Protein AF-0000000076759375 (afdb_homodimer)

Sequence (370 aa):
MLLSYAKGSDFMTDGKMFFKKMDLSDLQCNPFDMIGKTWYLLTSGTPEDYNTMTASWGAMGEMWGAPSFHCVVRTNRYTLNYLDQNELFSATFFDPGYKPALQFCGTHSGKDCDKAQRTGLQPVLLEGTTSFAQARRVLICRKRYTAMLQPEGFLEPETYEKWYGKDPMHREFVGEVLAYYERMHMLLSYAKGSDFMTDGKMFFKKMDLSDLQCNPFDMIGKTWYLLTSGTPEDYNTMTASWGAMGEMWGAPSFHCVVRTNRYTLNYLDQNELFSATFFDPGYKPALQFCGTHSGKDCDKAQRTGLQPVLLEGTTSFAQARRVLICRKRYTAMLQPEGFLEPETYEKWYGKDPMHREFVGEVLAYYERMH

Radius of gyration: 21.46 Å; Cα contacts (8 Å, |Δi|>4): 841; chains: 2; bounding box: 42×62×51 Å

InterPro domains:
  IPR012349 FMN-binding split barrel [G3DSA:2.30.110.10] (34-184)
  IPR052174 Flavoredoxin [PTHR43567] (27-181)

Foldseek 3Di:
DPQPPDDPDQSDDPRARFKDWDDPVPDDDDFLCQQQPQWWWKKADALVDIAIATHRDWGWDDDPHFTKIKDKDFPPAPRVVRVVVGFKIKTFTADNVQVVLNVQRHPDHPVVDDSCVVSVWAWDDDPRTTDTSRTFKMWMWGWDDKDWDDLVPDPDVVVCCVPPVPGGTIMMTMTGGDTMMGTDD/DPQPPDDPDQSDDPHFRFKDWDDPVPDDDDFLCQQQPQWWKKKADALVDIAIATHRDWGWDDDPHFTKIKDKDFPPAPRVVRVVVGFKIKTFTADNVQVVLNVQRHPDHPVVDDSCVVSVWAWDDDPRTTDTSRTFKMWMWGWDDKDWDDLVPDPDVVVCCVPPVPGGTIMMTMTGGDTMMGTDD

Organism: NCBI:txid411473

Structure (mmCIF, N/CA/C/O backbone):
data_AF-0000000076759375-model_v1
#
loop_
_entity.id
_entity.type
_entity.pdbx_description
1 polymer 'Flavin reductase like domain-containing protein'
#
loop_
_atom_site.group_PDB
_atom_site.id
_atom_site.type_symbol
_atom_site.label_atom_id
_atom_site.label_alt_id
_atom_site.label_comp_id
_atom_site.label_asym_id
_atom_site.label_entity_id
_atom_site.label_seq_id
_atom_site.pdbx_PDB_ins_code
_atom_site.Cartn_x
_atom_site.Cartn_y
_atom_site.Cartn_z
_atom_site.occupancy
_atom_site.B_iso_or_equiv
_atom_site.auth_seq_id
_atom_site.auth_comp_id
_atom_site.auth_asym_id
_atom_site.auth_atom_id
_atom_si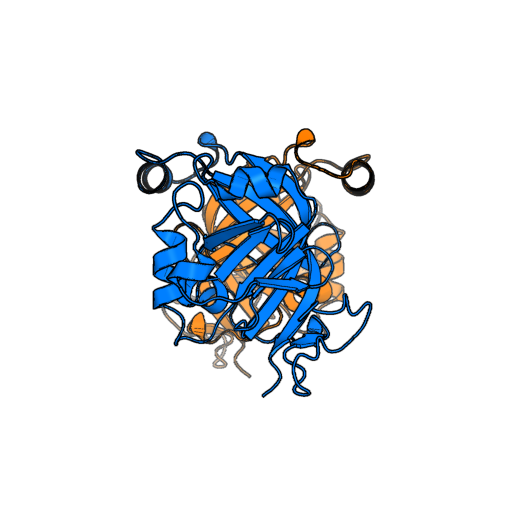te.pdbx_PDB_model_num
ATOM 1 N N . MET A 1 1 ? -10.477 -32.469 -21.75 1 23.03 1 MET A N 1
ATOM 2 C CA . MET A 1 1 ? -11.477 -31.422 -21.594 1 23.03 1 MET A CA 1
ATOM 3 C C . MET A 1 1 ? -10.836 -30.031 -21.641 1 23.03 1 MET A C 1
ATOM 5 O O . MET A 1 1 ? -10.07 -29.672 -20.734 1 23.03 1 MET A O 1
ATOM 9 N N . LEU A 1 2 ? -10.438 -29.469 -22.766 1 26.06 2 LEU A N 1
ATOM 10 C CA . LEU A 1 2 ? -9.695 -28.328 -23.266 1 26.06 2 LEU A CA 1
ATOM 11 C C . LEU A 1 2 ? -10.32 -27.016 -22.781 1 26.06 2 LEU A C 1
ATOM 13 O O . LEU A 1 2 ? -11.461 -26.703 -23.125 1 26.06 2 LEU A O 1
ATOM 17 N N . LEU A 1 3 ? -10.031 -26.547 -21.547 1 32.94 3 LEU A N 1
ATOM 18 C CA . LEU A 1 3 ? -10.578 -25.328 -20.984 1 32.94 3 LEU A CA 1
ATOM 19 C C . LEU A 1 3 ? -10.422 -24.172 -21.953 1 32.94 3 LEU A C 1
ATOM 21 O O . LEU A 1 3 ? -9.305 -23.828 -22.359 1 32.94 3 LEU A O 1
ATOM 25 N N . SER A 1 4 ? -11.359 -23.844 -22.875 1 33 4 SER A N 1
ATOM 26 C CA . SER A 1 4 ? -11.555 -22.766 -23.844 1 33 4 SER A CA 1
ATOM 27 C C . SER A 1 4 ? -11.125 -21.422 -23.266 1 33 4 SER A C 1
ATOM 29 O O . SER A 1 4 ? -11.461 -21.094 -22.125 1 33 4 SER A O 1
ATOM 31 N N . TYR A 1 5 ? -10.133 -20.844 -23.734 1 35.44 5 TYR A N 1
ATOM 32 C CA . TYR A 1 5 ? -9.508 -19.531 -23.578 1 35.44 5 TYR A CA 1
ATOM 33 C C . TYR A 1 5 ? -10.547 -18.422 -23.688 1 35.44 5 TYR A C 1
ATOM 35 O O . TYR A 1 5 ? -10.938 -18.047 -24.797 1 35.44 5 TYR A O 1
ATOM 43 N N . ALA A 1 6 ? -11.555 -18.312 -22.828 1 31.97 6 ALA A N 1
ATOM 44 C CA . ALA A 1 6 ? -12.578 -17.281 -22.969 1 31.97 6 ALA A CA 1
ATOM 45 C C . ALA A 1 6 ? -11.953 -15.891 -23 1 31.97 6 ALA A C 1
ATOM 47 O O . ALA A 1 6 ? -11.172 -15.539 -22.109 1 31.97 6 ALA A O 1
ATOM 48 N N . LYS A 1 7 ? -11.805 -15.227 -23.969 1 33.16 7 LYS A N 1
ATOM 49 C CA . LYS A 1 7 ? -11.469 -13.82 -24.188 1 33.16 7 LYS A CA 1
ATOM 50 C C . LYS A 1 7 ? -11.945 -12.953 -23.031 1 33.16 7 LYS A C 1
ATOM 52 O O . LYS A 1 7 ? -11.156 -12.227 -22.438 1 33.16 7 LYS A O 1
ATOM 57 N N . GLY A 1 8 ? -13.008 -12.016 -23.281 1 34.78 8 GLY A N 1
ATOM 58 C CA . GLY A 1 8 ? -13.57 -11.023 -22.391 1 34.78 8 GLY A CA 1
ATOM 59 C C . GLY A 1 8 ? -14.039 -11.617 -21.062 1 34.78 8 GLY A C 1
ATOM 60 O O . GLY A 1 8 ? -14.328 -10.883 -20.125 1 34.78 8 GLY A O 1
ATOM 61 N N . SER A 1 9 ? -14.852 -12.875 -21.062 1 36.34 9 SER A N 1
ATOM 62 C CA . SER A 1 9 ? -16.094 -13.484 -20.625 1 36.34 9 SER A CA 1
ATOM 63 C C . SER A 1 9 ? -15.914 -14.242 -19.312 1 36.34 9 SER A C 1
ATOM 65 O O . SER A 1 9 ? -14.781 -14.531 -18.906 1 36.34 9 SER A O 1
ATOM 67 N N . ASP A 1 10 ? -17.094 -14.641 -18.609 1 44 10 ASP A N 1
ATOM 68 C CA . ASP A 1 10 ? -17.484 -15.594 -17.578 1 44 10 ASP A CA 1
ATOM 69 C C . ASP A 1 10 ? -16.734 -16.922 -17.734 1 44 10 ASP A C 1
ATOM 71 O O . ASP A 1 10 ? -16.781 -17.531 -18.797 1 44 10 ASP A O 1
ATOM 75 N N . PHE A 1 11 ? -15.617 -16.969 -17.297 1 45.72 11 PHE A N 1
ATOM 76 C CA . PHE A 1 11 ? -14.984 -18.281 -17.328 1 45.72 11 PHE A CA 1
ATOM 77 C C . PHE A 1 11 ? -15.938 -19.359 -16.812 1 45.72 11 PHE A C 1
ATOM 79 O O . PHE A 1 11 ? -16.469 -19.25 -15.703 1 45.72 11 PHE A O 1
ATOM 86 N N . MET A 1 12 ? -16.766 -19.641 -17.781 1 46.75 12 MET A N 1
ATOM 87 C CA . MET A 1 12 ? -17.734 -20.672 -17.469 1 46.75 12 MET A CA 1
ATOM 88 C C . MET A 1 12 ? -17.078 -22.047 -17.422 1 46.75 12 MET A C 1
ATOM 90 O O . MET A 1 12 ? -16.25 -22.391 -18.266 1 46.75 12 MET A O 1
ATOM 94 N N . THR A 1 13 ? -16.797 -22.547 -16.391 1 43.16 13 THR A N 1
ATOM 95 C CA . THR A 1 13 ? -16.656 -24 -16.469 1 43.16 13 THR A CA 1
ATOM 96 C C . THR A 1 13 ? -18.016 -24.641 -16.766 1 43.16 13 THR A C 1
ATOM 98 O O . THR A 1 13 ? -19.047 -23.953 -16.797 1 43.16 13 THR A O 1
ATOM 101 N N . ASP A 1 14 ? -18.469 -25.828 -16.312 1 43.41 14 ASP A N 1
ATOM 102 C CA . ASP A 1 14 ? -19.688 -26.625 -16.531 1 43.41 14 ASP A CA 1
ATOM 103 C C . ASP A 1 14 ? -20.938 -25.797 -16.266 1 43.41 14 ASP A C 1
ATOM 105 O O . ASP A 1 14 ? -21.891 -26.281 -15.664 1 43.41 14 ASP A O 1
ATOM 109 N N . GLY A 1 15 ? -21.156 -24.391 -16.781 1 45.97 15 GLY A N 1
ATOM 110 C CA . GLY A 1 15 ? -22.359 -23.594 -16.672 1 45.97 15 GLY A CA 1
ATOM 111 C C . GLY A 1 15 ? -22.281 -22.516 -15.602 1 45.97 15 GLY A C 1
ATOM 112 O O . GLY A 1 15 ? -23.172 -21.688 -15.484 1 45.97 15 GLY A O 1
ATOM 113 N N . LYS A 1 16 ? -21.688 -22.672 -14.453 1 50.97 16 LYS A N 1
ATOM 114 C CA . LYS A 1 16 ? -21.625 -21.75 -13.32 1 50.97 16 LYS A CA 1
ATOM 115 C C . LYS A 1 16 ? -20.453 -20.781 -13.461 1 50.97 16 LYS A C 1
ATOM 117 O O . LYS A 1 16 ? -19.312 -21.219 -13.633 1 50.97 16 LYS A O 1
ATOM 122 N N . MET A 1 17 ? -20.625 -19.562 -13.898 1 60.44 17 MET A N 1
ATOM 123 C CA . MET A 1 17 ? -19.562 -18.562 -13.953 1 60.44 17 MET A CA 1
ATOM 124 C C . MET A 1 17 ? -18.906 -18.391 -12.594 1 60.44 17 MET A C 1
ATOM 126 O O . MET A 1 17 ? -19.562 -18.031 -11.617 1 60.44 17 MET A O 1
ATOM 130 N N . PHE A 1 18 ? -17.609 -18.766 -12.602 1 82.44 18 PHE A N 1
ATOM 131 C CA . PHE A 1 18 ? -16.969 -18.797 -11.289 1 82.44 18 PHE A CA 1
ATOM 132 C C . PHE A 1 18 ? -16.5 -17.391 -10.883 1 82.44 18 PHE A C 1
ATOM 134 O O . PHE A 1 18 ? -16.594 -17.016 -9.719 1 82.44 18 PHE A O 1
ATOM 141 N N . PHE A 1 19 ? -16.109 -16.562 -11.961 1 92.88 19 PHE A N 1
ATOM 142 C CA . PHE A 1 19 ? -15.625 -15.227 -11.609 1 92.88 19 PHE A CA 1
ATOM 143 C C . PHE A 1 19 ? -16.422 -14.156 -12.352 1 92.88 19 PHE A C 1
ATOM 145 O O . PHE A 1 19 ? -16.766 -14.336 -13.516 1 92.88 19 PHE A O 1
ATOM 152 N N . LYS A 1 20 ? -16.781 -13.164 -11.75 1 94.62 20 LYS A N 1
ATOM 153 C CA . LYS A 1 20 ? -17.328 -11.945 -12.352 1 94.62 20 LYS A CA 1
ATOM 154 C C . LYS A 1 20 ? -16.312 -10.805 -12.289 1 94.62 20 LYS A C 1
ATOM 156 O O . LYS A 1 20 ? -15.734 -10.531 -11.234 1 94.62 20 LYS A O 1
ATOM 161 N N . LYS A 1 21 ? -16.047 -10.227 -13.445 1 96.38 21 LYS A N 1
ATOM 162 C CA . LYS A 1 21 ? -15.219 -9.023 -13.461 1 96.38 21 LYS A CA 1
ATOM 163 C C . LYS A 1 21 ? -15.938 -7.844 -12.812 1 96.38 21 LYS A C 1
ATOM 165 O O . LYS A 1 21 ? -17.062 -7.504 -13.203 1 96.38 21 LYS A O 1
ATOM 170 N N . MET A 1 22 ? -15.328 -7.285 -11.844 1 97.38 22 MET A N 1
ATOM 171 C CA . MET A 1 22 ? -15.914 -6.199 -11.062 1 97.38 22 MET A CA 1
ATOM 172 C C . MET A 1 22 ? -15.227 -4.875 -11.367 1 97.38 22 MET A C 1
ATOM 174 O O . MET A 1 22 ? -14.094 -4.859 -11.867 1 97.38 22 MET A O 1
ATOM 178 N N . ASP A 1 23 ? -15.93 -3.775 -11.094 1 97.56 23 ASP A N 1
ATOM 179 C CA . ASP A 1 23 ? -15.25 -2.484 -11.031 1 97.56 23 ASP A CA 1
ATOM 180 C C . ASP A 1 23 ? -14.383 -2.381 -9.773 1 97.56 23 ASP A C 1
ATOM 182 O O . ASP A 1 23 ? -14.812 -2.76 -8.688 1 97.56 23 ASP A O 1
ATOM 186 N N . LEU A 1 24 ? -13.203 -1.915 -9.961 1 97.44 24 LEU A N 1
ATOM 187 C CA . LEU A 1 24 ? -12.297 -1.794 -8.82 1 97.44 24 LEU A CA 1
ATOM 188 C C . LEU A 1 24 ? -12.922 -0.948 -7.715 1 97.44 24 LEU A C 1
ATOM 190 O O . LEU A 1 24 ? -12.664 -1.172 -6.531 1 97.44 24 LEU A O 1
ATOM 194 N N . SER A 1 25 ? -13.734 -0.02 -8.133 1 96.19 25 SER A N 1
ATOM 195 C CA . SER A 1 25 ? -14.391 0.867 -7.176 1 96.19 25 SER A CA 1
ATOM 196 C C . SER A 1 25 ? -15.398 0.107 -6.316 1 96.19 25 SER A C 1
ATOM 198 O O . SER A 1 25 ? -15.859 0.619 -5.297 1 96.19 25 SER A O 1
ATOM 200 N N . ASP A 1 26 ? -15.711 -1.109 -6.695 1 95.94 26 ASP A N 1
ATOM 201 C CA . ASP A 1 26 ? -16.672 -1.92 -5.953 1 95.94 26 ASP A CA 1
ATOM 202 C C . ASP A 1 26 ? -16 -2.635 -4.785 1 95.94 26 ASP A C 1
ATOM 204 O O . ASP A 1 26 ? -16.688 -3.17 -3.904 1 95.94 26 ASP A O 1
ATOM 208 N N . LEU A 1 27 ? -14.734 -2.623 -4.809 1 96.81 27 LEU A N 1
ATOM 209 C CA . LEU A 1 27 ? -14.047 -3.309 -3.721 1 96.81 27 LEU A CA 1
ATOM 210 C C . LEU A 1 27 ? -14.227 -2.557 -2.406 1 96.81 27 LEU A C 1
ATOM 212 O O . LEU A 1 27 ? -13.914 -1.366 -2.32 1 96.81 27 LEU A O 1
ATOM 216 N N . GLN A 1 28 ? -14.836 -3.139 -1.46 1 95.38 28 GLN A N 1
ATOM 217 C CA . GLN A 1 28 ? -14.906 -2.67 -0.08 1 95.38 28 GLN A CA 1
ATOM 218 C C . GLN A 1 28 ? -14.234 -3.658 0.872 1 95.38 28 GLN A C 1
ATOM 220 O O . GLN A 1 28 ? -14.648 -4.816 0.966 1 95.38 28 GLN A O 1
ATOM 225 N N . CYS A 1 29 ? -13.211 -3.107 1.542 1 96.88 29 CYS A N 1
ATOM 226 C CA . CYS A 1 29 ? -12.469 -4.039 2.377 1 96.88 29 CYS A CA 1
ATOM 227 C C . CYS A 1 29 ? -11.766 -3.311 3.516 1 96.88 29 CYS A C 1
ATOM 229 O O . CYS A 1 29 ? -11.914 -2.098 3.668 1 96.88 29 CYS A O 1
ATOM 231 N N . ASN A 1 30 ? -11.258 -4.074 4.402 1 98.12 30 ASN A N 1
ATOM 232 C CA . ASN A 1 30 ? -10.164 -3.658 5.277 1 98.12 30 ASN A CA 1
ATOM 233 C C . ASN A 1 30 ? -8.812 -4.145 4.758 1 98.12 30 ASN A C 1
ATOM 235 O O . ASN A 1 30 ? -8.492 -5.328 4.863 1 98.12 30 ASN A O 1
ATOM 239 N N . PRO A 1 31 ? -8.047 -3.27 4.152 1 98.25 31 PRO A N 1
ATOM 240 C CA . PRO A 1 31 ? -6.812 -3.721 3.504 1 98.25 31 PRO A CA 1
ATOM 241 C C . PRO A 1 31 ? -5.809 -4.309 4.492 1 98.25 31 PRO A C 1
ATOM 243 O O . PRO A 1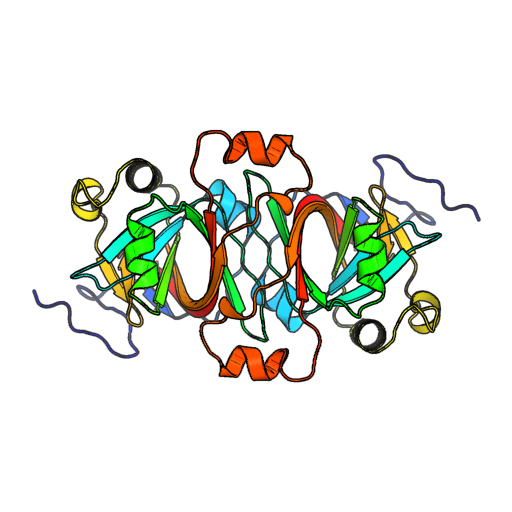 31 ? -4.988 -5.148 4.121 1 98.25 31 PRO A O 1
ATOM 246 N N . PHE A 1 32 ? -5.848 -3.867 5.73 1 98.56 32 PHE A N 1
ATOM 247 C CA . PHE A 1 32 ? -4.957 -4.395 6.754 1 98.56 32 PHE A CA 1
ATOM 248 C C . PHE A 1 32 ? -5.277 -5.855 7.051 1 98.56 32 PHE A C 1
ATOM 250 O O . PHE A 1 32 ? -4.387 -6.707 7.059 1 98.56 32 PHE A O 1
ATOM 257 N N . ASP A 1 33 ? -6.562 -6.133 7.223 1 97.5 33 ASP A N 1
ATOM 258 C CA . ASP A 1 33 ? -7.008 -7.488 7.523 1 97.5 33 ASP A CA 1
ATOM 259 C C . ASP A 1 33 ? -6.945 -8.375 6.281 1 97.5 33 ASP A C 1
ATOM 261 O O . ASP A 1 33 ? -6.531 -9.531 6.359 1 97.5 33 ASP A O 1
ATOM 265 N N . MET A 1 34 ? -7.363 -7.801 5.18 1 97.31 34 MET A N 1
ATOM 266 C CA . MET A 1 34 ? -7.418 -8.57 3.939 1 97.31 34 MET A CA 1
ATOM 267 C C . MET A 1 34 ? -6.039 -9.109 3.572 1 97.31 34 MET A C 1
ATOM 269 O O . MET A 1 34 ? -5.918 -10.234 3.084 1 97.31 34 MET A O 1
ATOM 273 N N . ILE A 1 35 ? -5.004 -8.398 3.857 1 98.06 35 ILE A N 1
ATOM 274 C CA . ILE A 1 35 ? -3.654 -8.82 3.496 1 98.06 35 ILE A CA 1
ATOM 275 C C . ILE A 1 35 ? -2.98 -9.484 4.691 1 98.06 35 ILE A C 1
ATOM 277 O O . ILE A 1 35 ? -2.455 -10.594 4.578 1 98.06 35 ILE A O 1
ATOM 281 N N . GLY A 1 36 ? -3.123 -8.883 5.844 1 96.81 36 GLY A N 1
ATOM 282 C CA . GLY A 1 36 ? -2.355 -9.312 7.004 1 96.81 36 GLY A CA 1
ATOM 283 C C . GLY A 1 36 ? -2.939 -10.539 7.688 1 96.81 36 GLY A C 1
ATOM 284 O O . GLY A 1 36 ? -2.209 -11.32 8.297 1 96.81 36 GLY A O 1
ATOM 285 N N . LYS A 1 37 ? -4.223 -10.688 7.613 1 94.44 37 LYS A N 1
ATOM 286 C CA . LYS A 1 37 ? -4.855 -11.773 8.352 1 94.44 37 LYS A CA 1
ATOM 287 C C . LYS A 1 37 ? -5.305 -12.891 7.414 1 94.44 37 LYS A C 1
ATOM 289 O O . LYS A 1 37 ? -5.168 -14.07 7.734 1 94.44 37 LYS A O 1
ATOM 294 N N . THR A 1 38 ? -5.785 -12.523 6.254 1 94.06 38 THR A N 1
ATOM 295 C CA . THR A 1 38 ? -6.363 -13.531 5.371 1 94.06 38 THR A CA 1
ATOM 296 C C . THR A 1 38 ? -5.305 -14.102 4.438 1 94.06 38 THR A C 1
ATOM 298 O O . THR A 1 38 ? -5.492 -15.18 3.861 1 94.06 38 THR A O 1
ATOM 301 N N . TRP A 1 39 ? -4.18 -13.422 4.312 1 97.94 39 TRP A N 1
ATOM 302 C CA . TRP A 1 39 ? -3.113 -13.82 3.402 1 97.94 39 TRP A CA 1
ATOM 303 C C . TRP A 1 39 ? -3.609 -13.852 1.961 1 97.94 39 TRP A C 1
ATOM 305 O O . TRP A 1 39 ? -4.777 -13.57 1.693 1 97.94 39 TRP A O 1
ATOM 315 N N . TYR A 1 40 ? -2.787 -14.07 1.035 1 98.88 40 TYR A N 1
ATOM 316 C CA . TYR A 1 40 ? -3.131 -14.234 -0.373 1 98.88 40 TYR A CA 1
ATOM 317 C C . TYR A 1 40 ? -2.076 -15.062 -1.101 1 98.88 40 TYR A C 1
ATOM 319 O O . TYR A 1 40 ? -0.979 -15.273 -0.581 1 98.88 40 TYR A O 1
ATOM 327 N N . LEU A 1 41 ? -2.469 -15.617 -2.223 1 98.94 41 LEU A N 1
ATOM 328 C CA . LEU A 1 41 ? -1.494 -16.266 -3.098 1 98.94 41 LEU A CA 1
ATOM 329 C C . LEU A 1 41 ? -0.979 -15.281 -4.148 1 98.94 41 LEU A C 1
ATOM 331 O O . LEU A 1 41 ? -1.768 -14.648 -4.852 1 98.94 41 LEU A O 1
ATOM 335 N N . LEU A 1 42 ? 0.3 -15.109 -4.133 1 98.94 42 LEU A N 1
ATOM 336 C CA . LEU A 1 42 ? 1.005 -14.406 -5.199 1 98.94 42 LEU A CA 1
ATOM 337 C C . LEU A 1 42 ? 1.445 -15.375 -6.289 1 98.94 42 LEU A C 1
ATOM 339 O O . LEU A 1 42 ? 2.24 -16.281 -6.035 1 98.94 42 LEU A O 1
ATOM 343 N N . THR A 1 43 ? 0.92 -15.203 -7.516 1 98.94 43 THR A N 1
ATOM 344 C CA . THR A 1 43 ? 1.14 -16.172 -8.586 1 98.94 43 THR A CA 1
ATOM 345 C C . THR A 1 43 ? 1.563 -15.461 -9.867 1 98.94 43 THR A C 1
ATOM 347 O O . THR A 1 43 ? 1.055 -14.391 -10.188 1 98.94 43 THR A O 1
ATOM 350 N N . SER A 1 44 ? 2.457 -16.016 -10.578 1 98.88 44 SER A N 1
ATOM 351 C CA . SER A 1 44 ? 2.857 -15.516 -11.891 1 98.88 44 SER A CA 1
ATOM 352 C C . SER A 1 44 ? 3.127 -16.656 -12.859 1 98.88 44 SER A C 1
ATOM 354 O O . SER A 1 44 ? 3.619 -17.719 -12.453 1 98.88 44 SER A O 1
ATOM 356 N N . GLY A 1 45 ? 2.9 -16.406 -14.125 1 98.75 45 GLY A N 1
ATOM 357 C CA . GLY A 1 45 ? 3.014 -17.422 -15.164 1 98.75 45 GLY A CA 1
ATOM 358 C C . GLY A 1 45 ? 1.672 -17.859 -15.719 1 98.75 45 GLY A C 1
ATOM 359 O O . GLY A 1 45 ? 0.635 -17.297 -15.375 1 98.75 45 GLY A O 1
ATOM 360 N N . THR A 1 46 ? 1.674 -18.844 -16.594 1 98.12 46 THR A N 1
ATOM 361 C CA . THR A 1 46 ? 0.475 -19.453 -17.172 1 98.12 46 THR A CA 1
ATOM 362 C C . THR A 1 46 ? 0.153 -20.781 -16.484 1 98.12 46 THR A C 1
ATOM 364 O O . THR A 1 46 ? 1.005 -21.344 -15.797 1 98.12 46 THR A O 1
ATOM 367 N N . PRO A 1 47 ? -1.06 -21.219 -16.625 1 97.06 47 PRO A N 1
ATOM 368 C CA . PRO A 1 47 ? -1.425 -22.453 -15.945 1 97.06 47 PRO A CA 1
ATOM 369 C C . PRO A 1 47 ? -0.508 -23.625 -16.312 1 97.06 47 PRO A C 1
ATOM 371 O O . PRO A 1 47 ? -0.358 -24.562 -15.523 1 97.06 47 PRO A O 1
ATOM 374 N N . GLU A 1 48 ? 0.182 -23.578 -17.406 1 96.38 48 GLU A N 1
ATOM 375 C CA . GLU A 1 48 ? 1.083 -24.641 -17.844 1 96.38 48 GLU A CA 1
ATOM 376 C C . GLU A 1 48 ? 2.457 -24.5 -17.188 1 96.38 48 GLU A C 1
ATOM 378 O O . GLU A 1 48 ? 3.234 -25.453 -17.156 1 96.38 48 GLU A O 1
ATOM 383 N N . ASP A 1 49 ? 2.77 -23.297 -16.797 1 97.88 49 ASP A N 1
ATOM 384 C CA . ASP A 1 49 ? 4.078 -22.984 -16.234 1 97.88 49 ASP A CA 1
ATOM 385 C C . ASP A 1 49 ? 3.996 -21.781 -15.289 1 97.88 49 ASP A C 1
ATOM 387 O O . ASP A 1 49 ? 4.234 -20.656 -15.703 1 97.88 49 ASP A O 1
ATOM 391 N N . TYR A 1 50 ? 3.713 -22.047 -14.031 1 98.56 50 TYR A N 1
ATOM 392 C CA . TYR A 1 50 ? 3.572 -21 -13.023 1 98.56 50 TYR A CA 1
ATOM 393 C C . TYR A 1 50 ? 4.133 -21.453 -11.688 1 98.56 50 TYR A C 1
ATOM 395 O O . TYR A 1 50 ? 4.43 -22.625 -11.5 1 98.56 50 TYR A O 1
ATOM 403 N N . ASN A 1 51 ? 4.344 -20.531 -10.836 1 98.69 51 ASN A N 1
ATOM 404 C CA . ASN A 1 51 ? 4.492 -20.812 -9.414 1 98.69 51 ASN A CA 1
ATOM 405 C C . ASN A 1 51 ? 3.682 -19.844 -8.562 1 98.69 51 ASN A C 1
ATOM 407 O O . ASN A 1 51 ? 3.32 -18.75 -9.023 1 98.69 51 ASN A O 1
ATOM 411 N N . THR A 1 52 ? 3.314 -20.312 -7.402 1 98.81 52 THR A N 1
ATOM 412 C CA . THR A 1 52 ? 2.539 -19.547 -6.441 1 98.81 52 THR A CA 1
ATOM 413 C C . THR A 1 52 ? 3.156 -19.625 -5.051 1 98.81 52 THR A C 1
ATOM 415 O O . THR A 1 52 ? 3.895 -20.578 -4.75 1 98.81 52 THR A O 1
ATOM 418 N N . MET A 1 53 ? 2.871 -18.625 -4.27 1 98.81 53 MET A N 1
ATOM 419 C CA . MET A 1 53 ? 3.273 -18.641 -2.867 1 98.81 53 MET A CA 1
ATOM 420 C C . MET A 1 53 ? 2.27 -17.875 -2.01 1 98.81 53 MET A C 1
ATOM 422 O O . MET A 1 53 ? 1.597 -16.969 -2.496 1 98.81 53 MET A O 1
ATOM 426 N N . THR A 1 54 ? 2.189 -18.297 -0.735 1 98.81 54 THR A N 1
ATOM 427 C CA . THR A 1 54 ? 1.427 -17.5 0.229 1 98.81 54 THR A CA 1
ATOM 428 C C . THR A 1 54 ? 2.209 -16.266 0.659 1 98.81 54 THR A C 1
ATOM 430 O O . THR A 1 54 ? 3.414 -16.344 0.908 1 98.81 54 THR A O 1
ATOM 433 N N . ALA A 1 55 ? 1.56 -15.172 0.645 1 98.75 55 ALA A N 1
ATOM 434 C CA . ALA A 1 55 ? 2.115 -13.922 1.164 1 98.75 55 ALA A CA 1
ATOM 435 C C . ALA A 1 55 ? 1.156 -13.266 2.15 1 98.75 55 ALA A C 1
ATOM 437 O O . ALA A 1 55 ? -0.064 -13.391 2.02 1 98.75 55 ALA A O 1
ATOM 438 N N . SER A 1 56 ? 1.742 -12.594 3.096 1 98.5 56 SER A N 1
ATOM 439 C CA . SER A 1 56 ? 0.953 -11.875 4.098 1 98.5 56 SER A CA 1
ATOM 440 C C . SER A 1 56 ? 1.397 -10.422 4.219 1 98.5 56 SER A C 1
ATOM 442 O O . SER A 1 56 ? 0.935 -9.703 5.105 1 98.5 56 SER A O 1
ATOM 444 N N . TRP A 1 57 ? 2.398 -10 3.492 1 98.88 57 TRP A N 1
ATOM 445 C CA . TRP A 1 57 ? 2.814 -8.609 3.396 1 98.88 57 TRP A CA 1
ATOM 446 C C . TRP A 1 57 ? 2.465 -8.031 2.029 1 98.88 57 TRP A C 1
ATOM 448 O O . TRP A 1 57 ? 2.562 -8.719 1.012 1 98.88 57 TRP A O 1
ATOM 458 N N . GLY A 1 58 ? 2.082 -6.789 2.035 1 98.88 58 GLY A N 1
ATOM 459 C CA . GLY A 1 58 ? 1.656 -6.062 0.848 1 98.88 58 GLY A CA 1
ATOM 460 C C . GLY A 1 58 ? 0.801 -4.852 1.163 1 98.88 58 GLY A C 1
ATOM 461 O O . GLY A 1 58 ? 0.576 -4.531 2.332 1 98.88 58 GLY A O 1
ATOM 462 N N . ALA A 1 59 ? 0.382 -4.188 0.104 1 98.94 59 ALA A N 1
ATOM 463 C CA . ALA A 1 59 ? -0.455 -3.002 0.269 1 98.94 59 ALA A CA 1
ATOM 464 C C . ALA A 1 59 ? -1.201 -2.674 -1.021 1 98.94 59 ALA A C 1
ATOM 466 O O . ALA A 1 59 ? -0.792 -3.094 -2.105 1 98.94 59 ALA A O 1
ATOM 467 N N . MET A 1 60 ? -2.271 -1.986 -0.886 1 98.81 60 MET A N 1
ATOM 468 C CA . MET A 1 60 ? -3.076 -1.565 -2.029 1 98.81 60 MET A CA 1
ATOM 469 C C . MET A 1 60 ? -3.371 -0.07 -1.966 1 98.81 60 MET A C 1
ATOM 471 O O . MET A 1 60 ? -3.621 0.473 -0.889 1 98.81 60 MET A O 1
ATOM 475 N N . GLY A 1 61 ? -3.357 0.55 -3.066 1 98.75 61 GLY A N 1
ATOM 476 C CA . GLY A 1 61 ? -3.633 1.975 -3.166 1 98.75 61 GLY A CA 1
ATOM 477 C C . GLY A 1 61 ? -3.453 2.52 -4.57 1 98.75 61 GLY A C 1
ATOM 478 O O . GLY A 1 61 ? -3.99 1.963 -5.531 1 98.75 61 GLY A O 1
ATOM 479 N N . GLU A 1 62 ? -2.764 3.648 -4.645 1 98.81 62 GLU A N 1
ATOM 480 C CA . GLU A 1 62 ? -2.514 4.355 -5.898 1 98.81 62 GLU A CA 1
ATOM 481 C C . GLU A 1 62 ? -1.035 4.699 -6.051 1 98.81 62 GLU A C 1
ATOM 483 O O . GLU A 1 62 ? -0.399 5.164 -5.105 1 98.81 62 GLU A O 1
ATOM 488 N N . MET A 1 63 ? -0.5 4.41 -7.176 1 98.75 63 MET A N 1
ATOM 489 C CA . MET A 1 63 ? 0.875 4.785 -7.5 1 98.75 63 MET A CA 1
ATOM 490 C C . MET A 1 63 ? 1.007 5.152 -8.977 1 98.75 63 MET A C 1
ATOM 492 O O . MET A 1 63 ? 0.556 4.41 -9.844 1 98.75 63 MET A O 1
ATOM 496 N N . TRP A 1 64 ? 1.583 6.32 -9.195 1 98.31 64 TRP A N 1
ATOM 497 C CA . TRP A 1 64 ? 1.861 6.84 -10.531 1 98.31 64 TRP A CA 1
ATOM 498 C C . TRP A 1 64 ? 0.585 6.914 -11.359 1 98.31 64 TRP A C 1
ATOM 500 O O . TRP A 1 64 ? 0.551 6.445 -12.5 1 98.31 64 TRP A O 1
ATOM 510 N N . GLY A 1 65 ? -0.445 7.289 -10.758 1 97.75 65 GLY A N 1
ATOM 511 C CA . GLY A 1 65 ? -1.687 7.605 -11.445 1 97.75 65 GLY A CA 1
ATOM 512 C C . GLY A 1 65 ? -2.541 6.387 -11.727 1 97.75 65 GLY A C 1
ATOM 513 O O . GLY A 1 65 ? -3.449 6.438 -12.562 1 97.75 65 GLY A O 1
ATOM 514 N N . ALA A 1 66 ? -2.275 5.297 -11.078 1 98.44 66 ALA A N 1
ATOM 515 C CA . ALA A 1 66 ? -3.033 4.07 -11.312 1 98.44 66 ALA A CA 1
ATOM 516 C C . ALA A 1 66 ? -3.244 3.299 -10.008 1 98.44 66 ALA A C 1
ATOM 518 O O . ALA A 1 66 ? -2.418 3.373 -9.094 1 98.44 66 ALA A O 1
ATOM 519 N N . PRO A 1 67 ? -4.422 2.57 -9.938 1 98.88 67 PRO A N 1
ATOM 520 C CA . PRO A 1 67 ? -4.531 1.643 -8.805 1 98.88 67 PRO A CA 1
ATOM 521 C C . PRO A 1 67 ? -3.367 0.658 -8.734 1 98.88 67 PRO A C 1
ATOM 523 O O . PRO A 1 67 ? -2.896 0.177 -9.773 1 98.88 67 PRO A O 1
ATOM 526 N N . SER A 1 68 ? -2.895 0.421 -7.523 1 98.94 68 SER A N 1
ATOM 527 C CA . SER A 1 68 ? -1.65 -0.336 -7.434 1 98.94 68 SER A CA 1
ATOM 528 C C . SER A 1 68 ? -1.722 -1.389 -6.332 1 98.94 68 SER A C 1
ATOM 530 O O . SER A 1 68 ? -2.484 -1.242 -5.375 1 98.94 68 SER A O 1
ATOM 532 N N . PHE A 1 69 ? -1.029 -2.416 -6.523 1 98.94 69 PHE A N 1
ATOM 533 C CA . PHE A 1 69 ? -0.771 -3.453 -5.531 1 98.94 69 PHE A CA 1
ATOM 534 C C . PHE A 1 69 ? 0.726 -3.615 -5.297 1 98.94 69 PHE A C 1
ATOM 536 O O . PHE A 1 69 ? 1.494 -3.797 -6.242 1 98.94 69 PHE A O 1
ATOM 543 N N . HIS A 1 70 ? 1.112 -3.508 -4.023 1 98.94 70 HIS A N 1
ATOM 544 C CA . HIS A 1 70 ? 2.5 -3.643 -3.596 1 98.94 70 HIS A CA 1
ATOM 545 C C . HIS A 1 70 ? 2.738 -4.984 -2.91 1 98.94 70 HIS A C 1
ATOM 547 O O . HIS A 1 70 ? 1.943 -5.402 -2.064 1 98.94 70 HIS A O 1
ATOM 553 N N . CYS A 1 71 ? 3.797 -5.656 -3.27 1 98.88 71 CYS A N 1
ATOM 554 C CA . CYS A 1 71 ? 4.164 -6.895 -2.594 1 98.88 71 CYS A CA 1
ATOM 555 C C . CYS A 1 71 ? 5.68 -7.035 -2.5 1 98.88 71 CYS A C 1
ATOM 557 O O . CYS A 1 71 ? 6.418 -6.262 -3.111 1 98.88 71 CYS A O 1
ATOM 559 N N . VAL A 1 72 ? 6.141 -7.934 -1.678 1 98.88 72 VAL A N 1
ATOM 560 C CA . VAL A 1 72 ? 7.562 -8.211 -1.496 1 98.88 72 VAL A CA 1
ATOM 561 C C . VAL A 1 72 ? 7.805 -9.719 -1.544 1 98.88 72 VAL A C 1
ATOM 563 O O . VAL A 1 72 ? 6.973 -10.5 -1.08 1 98.88 72 VAL A O 1
ATOM 566 N N . VAL A 1 73 ? 8.891 -10.039 -2.127 1 98.81 73 VAL A N 1
ATOM 567 C CA . VAL A 1 73 ? 9.258 -11.445 -2.275 1 98.81 73 VAL A CA 1
ATOM 568 C C . VAL A 1 73 ? 10.719 -11.641 -1.885 1 98.81 73 VAL A C 1
ATOM 570 O O . VAL A 1 73 ? 11.602 -10.938 -2.379 1 98.81 73 VAL A O 1
ATOM 573 N N . ARG A 1 74 ? 10.953 -12.594 -0.984 1 98.62 74 ARG A N 1
ATOM 574 C CA . ARG A 1 74 ? 12.336 -12.906 -0.642 1 98.62 74 ARG A CA 1
ATOM 575 C C . ARG A 1 74 ? 13.086 -13.461 -1.848 1 98.62 74 ARG A C 1
ATOM 577 O O . ARG A 1 74 ? 12.523 -14.203 -2.652 1 98.62 74 ARG A O 1
ATOM 584 N N . THR A 1 75 ? 14.375 -13.203 -1.866 1 98.19 75 THR A N 1
ATOM 585 C CA . THR A 1 75 ? 15.164 -13.5 -3.061 1 98.19 75 THR A CA 1
ATOM 586 C C . THR A 1 75 ? 15.367 -15 -3.217 1 98.19 75 THR A C 1
ATOM 588 O O . THR A 1 75 ? 15.781 -15.469 -4.281 1 98.19 75 THR A O 1
ATOM 591 N N . ASN A 1 76 ? 15.094 -15.773 -2.191 1 97.75 76 ASN A N 1
ATOM 592 C CA . ASN A 1 76 ? 15.281 -17.219 -2.287 1 97.75 76 ASN A CA 1
ATOM 593 C C . ASN A 1 76 ? 13.969 -17.922 -2.627 1 97.75 76 ASN A C 1
ATOM 595 O O . ASN A 1 76 ? 13.914 -19.156 -2.643 1 97.75 76 ASN A O 1
ATOM 599 N N . ARG A 1 77 ? 12.938 -17.25 -2.838 1 98.19 77 ARG A N 1
ATOM 600 C CA . ARG A 1 77 ? 11.664 -17.859 -3.199 1 98.19 77 ARG A CA 1
ATOM 601 C C . ARG A 1 77 ? 11.617 -18.188 -4.688 1 98.19 77 ARG A C 1
ATOM 603 O O . ARG A 1 77 ? 11.977 -17.359 -5.523 1 98.19 77 ARG A O 1
ATOM 610 N N . TYR A 1 78 ? 11.117 -19.359 -4.98 1 98.44 78 TYR A N 1
ATOM 611 C CA . TYR A 1 78 ? 11.023 -19.844 -6.355 1 98.44 78 TYR A CA 1
ATOM 612 C C . TYR A 1 78 ? 10.133 -18.922 -7.191 1 98.44 78 TYR A C 1
ATOM 614 O O . TYR A 1 78 ? 10.391 -18.719 -8.383 1 98.44 78 TYR A O 1
ATOM 622 N N . THR A 1 79 ? 9.117 -18.344 -6.629 1 98.56 79 THR A N 1
ATOM 623 C CA . THR A 1 79 ? 8.156 -17.469 -7.293 1 98.56 79 THR A CA 1
ATOM 624 C C . THR A 1 79 ? 8.852 -16.25 -7.887 1 98.56 79 THR A C 1
ATOM 626 O O . THR A 1 79 ? 8.406 -15.703 -8.898 1 98.56 79 THR A O 1
ATOM 629 N N . LEU A 1 80 ? 9.969 -15.836 -7.312 1 98.69 80 LEU A N 1
ATOM 630 C CA . LEU A 1 80 ? 10.703 -14.688 -7.828 1 98.69 80 LEU A CA 1
ATOM 631 C C . LEU A 1 80 ? 11.117 -14.914 -9.281 1 98.69 80 LEU A C 1
ATOM 633 O O . LEU A 1 80 ? 11.055 -13.992 -10.094 1 98.69 80 LEU A O 1
ATOM 637 N N . ASN A 1 81 ? 11.523 -16.109 -9.594 1 98.25 81 ASN A N 1
ATOM 638 C CA . ASN A 1 81 ? 11.898 -16.438 -10.969 1 98.25 81 ASN A CA 1
ATOM 639 C C . ASN A 1 81 ? 10.75 -16.188 -11.938 1 98.25 81 ASN A C 1
ATOM 641 O O . ASN A 1 81 ? 10.961 -15.703 -13.047 1 98.25 81 ASN A O 1
ATOM 645 N N . TYR A 1 82 ? 9.586 -16.5 -11.523 1 98.75 82 TYR A N 1
ATOM 646 C CA . TYR A 1 82 ? 8.414 -16.328 -12.375 1 98.75 82 TYR A CA 1
ATOM 647 C C . TYR A 1 82 ? 8.023 -14.867 -12.492 1 98.75 82 TYR A C 1
ATOM 649 O O . TYR A 1 82 ? 7.602 -14.406 -13.555 1 98.75 82 TYR A O 1
ATOM 657 N N . LEU A 1 83 ? 8.148 -14.141 -11.422 1 98.81 83 LEU A N 1
ATOM 658 C CA . LEU A 1 83 ? 7.922 -12.703 -11.5 1 98.81 83 LEU A CA 1
ATOM 659 C C . LEU A 1 83 ? 8.906 -12.047 -12.453 1 98.81 83 LEU A C 1
ATOM 661 O O . LEU A 1 83 ? 8.531 -11.164 -13.234 1 98.81 83 LEU A O 1
ATOM 665 N N . ASP A 1 84 ? 10.133 -12.516 -12.445 1 98.56 84 ASP A N 1
A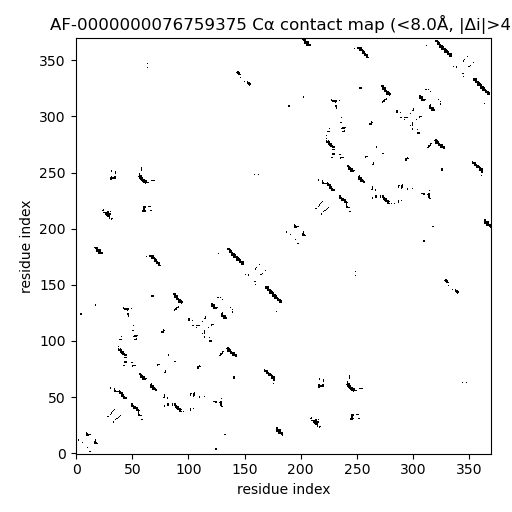TOM 666 C CA . ASP A 1 84 ? 11.156 -11.938 -13.312 1 98.56 84 ASP A CA 1
ATOM 667 C C . ASP A 1 84 ? 10.875 -12.266 -14.781 1 98.56 84 ASP A C 1
ATOM 669 O O . ASP A 1 84 ? 11.164 -11.453 -15.664 1 98.56 84 ASP A O 1
ATOM 673 N N . GLN A 1 85 ? 10.258 -13.367 -15.016 1 98.44 85 GLN A N 1
ATOM 674 C CA . GLN A 1 85 ? 10.094 -13.859 -16.375 1 98.44 85 GLN A CA 1
ATOM 675 C C . GLN A 1 85 ? 8.773 -13.398 -16.984 1 98.44 85 GLN A C 1
ATOM 677 O O . GLN A 1 85 ? 8.562 -13.508 -18.203 1 98.44 85 GLN A O 1
ATOM 682 N N . ASN A 1 86 ? 7.887 -12.961 -16.141 1 98.81 86 ASN A N 1
ATOM 683 C CA . ASN A 1 86 ? 6.559 -12.602 -16.625 1 98.81 86 ASN A CA 1
ATOM 684 C C . ASN A 1 86 ? 6.223 -11.148 -16.281 1 98.81 86 ASN A C 1
ATOM 686 O O . ASN A 1 86 ? 6.762 -10.578 -15.336 1 98.81 86 ASN A O 1
ATOM 690 N N . GLU A 1 87 ? 5.34 -10.594 -17.094 1 98.62 87 GLU A N 1
ATOM 691 C CA . GLU A 1 87 ? 4.914 -9.211 -16.891 1 98.62 87 GLU A CA 1
ATOM 692 C C . GLU A 1 87 ? 3.811 -9.109 -15.852 1 98.62 87 GLU A C 1
ATOM 694 O O . GLU A 1 87 ? 3.75 -8.141 -15.094 1 98.62 87 GLU A O 1
ATOM 699 N N . LEU A 1 88 ? 2.977 -10.148 -15.836 1 98.94 88 LEU A N 1
ATOM 700 C CA . LEU A 1 88 ? 1.768 -10.094 -15.023 1 98.94 88 LEU A CA 1
ATOM 701 C C . LEU A 1 88 ? 1.9 -10.984 -13.789 1 98.94 88 LEU A C 1
ATOM 703 O O . LEU A 1 88 ? 2.652 -11.961 -13.805 1 98.94 88 LEU A O 1
ATOM 707 N N . PHE A 1 89 ? 1.221 -10.68 -12.727 1 98.94 89 PHE A N 1
ATOM 708 C CA . PHE A 1 89 ? 0.992 -11.555 -11.578 1 98.94 89 PHE A CA 1
ATOM 709 C C . PHE A 1 89 ? -0.423 -11.375 -11.039 1 98.94 89 PHE A C 1
ATOM 711 O O . PHE A 1 89 ? -1.104 -10.406 -11.375 1 98.94 89 PHE A O 1
ATOM 718 N N . SER A 1 90 ? -0.865 -12.359 -10.312 1 98.94 90 SER A N 1
ATOM 719 C CA . SER A 1 90 ? -2.145 -12.25 -9.617 1 98.94 90 SER A CA 1
ATOM 720 C C . SER A 1 90 ? -1.957 -12.258 -8.109 1 98.94 90 SER A C 1
ATOM 722 O O . SER A 1 90 ? -1.062 -12.938 -7.594 1 98.94 90 SER A O 1
ATOM 724 N N . ALA A 1 91 ? -2.68 -11.484 -7.434 1 98.94 91 ALA A N 1
ATOM 725 C CA . ALA A 1 91 ? -2.947 -11.609 -6.004 1 98.94 91 ALA A CA 1
ATOM 726 C C . ALA A 1 91 ? -4.316 -12.227 -5.75 1 98.94 91 ALA A C 1
ATOM 728 O O . ALA A 1 91 ? -5.348 -11.617 -6.043 1 98.94 91 ALA A O 1
ATOM 729 N N . THR A 1 92 ? -4.34 -13.398 -5.199 1 98.81 92 THR A N 1
ATOM 730 C CA . THR A 1 92 ? -5.566 -14.18 -5.09 1 98.81 92 THR A CA 1
ATOM 731 C C . THR A 1 92 ? -5.934 -14.414 -3.627 1 98.81 92 THR A C 1
ATOM 733 O O . THR A 1 92 ? -5.137 -14.961 -2.863 1 98.81 92 THR A O 1
ATOM 736 N N . PHE A 1 93 ? -7.129 -14.016 -3.279 1 98.62 93 PHE A N 1
ATOM 737 C CA . PHE A 1 93 ? -7.637 -14.148 -1.918 1 98.62 93 PHE A CA 1
ATOM 738 C C . PHE A 1 93 ? -8.688 -15.25 -1.836 1 98.62 93 PHE A C 1
ATOM 740 O O . PHE A 1 93 ? -9.438 -15.469 -2.787 1 98.62 93 PHE A O 1
ATOM 747 N N . PHE A 1 94 ? -8.766 -15.906 -0.663 1 97.88 94 PHE A N 1
ATOM 748 C CA . PHE A 1 94 ? -9.625 -17.078 -0.489 1 97.88 94 PHE A CA 1
ATOM 749 C C . PHE A 1 94 ? -10.5 -16.922 0.75 1 97.88 94 PHE A C 1
ATOM 751 O O . PHE A 1 94 ? -10.227 -16.078 1.611 1 97.88 94 PHE A O 1
ATOM 758 N N . ASP A 1 95 ? -11.523 -17.734 0.754 1 96.5 95 ASP A N 1
ATOM 759 C CA . ASP A 1 95 ? -12.305 -17.875 1.982 1 96.5 95 ASP A CA 1
ATOM 760 C C . ASP A 1 95 ? -11.484 -18.547 3.08 1 96.5 95 ASP A C 1
ATOM 762 O O . ASP A 1 95 ? -10.531 -19.266 2.795 1 96.5 95 ASP A O 1
ATOM 766 N N . PRO A 1 96 ? -11.875 -18.344 4.332 1 95.69 96 PRO A N 1
ATOM 767 C CA . PRO A 1 96 ? -11.102 -18.859 5.465 1 95.69 96 PRO A CA 1
ATOM 768 C C . PRO A 1 96 ? -10.891 -20.375 5.391 1 95.69 96 PRO A C 1
ATOM 770 O O . PRO A 1 96 ? -9.891 -20.875 5.91 1 95.69 96 PRO A O 1
ATOM 773 N N . GLY A 1 97 ? -11.703 -21.062 4.777 1 96.19 97 GLY A N 1
ATOM 774 C CA . GLY A 1 97 ? -11.602 -22.516 4.676 1 96.19 97 GLY A CA 1
ATOM 775 C C . GLY A 1 97 ? -10.375 -22.984 3.912 1 96.19 97 GLY A C 1
ATOM 776 O O . GLY A 1 97 ? -10 -24.156 3.986 1 96.19 97 GLY A O 1
ATOM 777 N N . TYR A 1 98 ? -9.672 -22.078 3.311 1 97.69 98 TYR A N 1
ATOM 778 C CA . TYR A 1 98 ? -8.539 -22.469 2.479 1 97.69 98 TYR A CA 1
ATOM 779 C C . TYR A 1 98 ? -7.219 -22.172 3.182 1 97.69 98 TYR A C 1
ATOM 781 O O . TYR A 1 98 ? -6.148 -22.266 2.576 1 97.69 98 TYR A O 1
ATOM 789 N N . LYS A 1 99 ? -7.27 -21.844 4.441 1 97.19 99 LYS A N 1
ATOM 790 C CA . LYS A 1 99 ? -6.074 -21.531 5.215 1 97.19 99 LYS A CA 1
ATOM 791 C C . LYS A 1 99 ? -5.062 -22.672 5.168 1 97.19 99 LYS A C 1
ATOM 793 O O . LYS A 1 99 ? -3.859 -22.438 5.047 1 97.19 99 LYS A O 1
ATOM 798 N N . PRO A 1 100 ? -5.5 -23.984 5.246 1 97.94 100 PRO A N 1
ATOM 799 C CA . PRO A 1 100 ? -4.516 -25.062 5.137 1 97.94 100 PRO A CA 1
ATOM 800 C C . PRO A 1 100 ? -3.773 -25.062 3.805 1 97.94 100 PRO A C 1
ATOM 802 O O . PRO A 1 100 ? -2.561 -25.281 3.768 1 97.94 100 PRO A O 1
ATOM 805 N N . ALA A 1 101 ? -4.477 -24.781 2.729 1 98.38 101 ALA A N 1
ATOM 806 C CA . ALA A 1 101 ? -3.828 -24.703 1.422 1 98.38 101 ALA A CA 1
ATOM 807 C C . ALA A 1 101 ? -2.838 -23.547 1.373 1 98.38 101 ALA A C 1
ATOM 809 O O . ALA A 1 101 ? -1.733 -23.688 0.844 1 98.38 101 ALA A O 1
ATOM 810 N N . LEU A 1 102 ? -3.229 -22.406 1.94 1 98.62 102 LEU A N 1
ATOM 811 C CA . LEU A 1 102 ? -2.346 -21.25 1.976 1 98.62 102 LEU A CA 1
ATOM 812 C C . LEU A 1 102 ? -1.11 -21.531 2.824 1 98.62 102 LEU A C 1
ATOM 814 O O . LEU A 1 102 ? 0.003 -21.156 2.451 1 98.62 102 LEU A O 1
ATOM 818 N N . GLN A 1 103 ? -1.328 -22.188 3.941 1 98.06 103 GLN A N 1
ATOM 819 C CA . GLN A 1 103 ? -0.194 -22.562 4.781 1 98.06 103 GLN A CA 1
ATOM 820 C C . GLN A 1 103 ? 0.786 -23.453 4.023 1 98.06 103 GLN A C 1
ATOM 822 O O . GLN A 1 103 ? 2 -23.25 4.094 1 98.06 103 GLN A O 1
ATOM 827 N N . PHE A 1 104 ? 0.278 -24.438 3.301 1 98.5 104 PHE A N 1
ATOM 828 C CA . PHE A 1 104 ? 1.122 -25.344 2.531 1 98.5 104 PHE A CA 1
ATOM 829 C C . PHE A 1 104 ? 1.922 -24.578 1.483 1 98.5 104 PHE A C 1
ATOM 831 O O . PHE A 1 104 ? 3.135 -24.766 1.36 1 98.5 104 PHE A O 1
ATOM 838 N N . CYS A 1 105 ? 1.261 -23.594 0.781 1 98.5 105 CYS A N 1
ATOM 839 C CA . CYS A 1 105 ? 1.887 -22.844 -0.301 1 98.5 105 CYS A CA 1
ATOM 840 C C . CYS A 1 105 ? 2.928 -21.875 0.242 1 98.5 105 CYS A C 1
ATOM 842 O O . CYS A 1 105 ? 3.764 -21.359 -0.51 1 98.5 105 CYS A O 1
ATOM 844 N N . GLY A 1 106 ? 2.85 -21.562 1.519 1 97.81 106 GLY A N 1
ATOM 845 C CA . GLY A 1 106 ? 3.816 -20.672 2.139 1 97.81 106 GLY A CA 1
ATOM 846 C C . GLY A 1 106 ? 5 -21.406 2.74 1 97.81 106 GLY A C 1
ATOM 847 O O . GLY A 1 106 ? 6.047 -20.797 2.994 1 97.81 106 GLY A O 1
ATOM 848 N N . THR A 1 107 ? 4.867 -22.734 2.922 1 96.81 107 THR A N 1
ATOM 849 C CA . THR A 1 107 ? 5.902 -23.453 3.646 1 96.81 107 THR A CA 1
ATOM 850 C C . THR A 1 107 ? 6.598 -24.453 2.734 1 96.81 107 THR A C 1
ATOM 852 O O . THR A 1 107 ? 7.582 -25.094 3.131 1 96.81 107 THR A O 1
ATOM 855 N N . HIS A 1 108 ? 6.109 -24.641 1.511 1 96.44 108 HIS A N 1
ATOM 856 C CA . HIS A 1 108 ? 6.734 -25.531 0.542 1 96.44 108 HIS A CA 1
ATOM 857 C C . HIS A 1 108 ? 7.129 -24.781 -0.725 1 96.44 108 HIS A C 1
ATOM 859 O O . HIS A 1 108 ? 6.441 -23.844 -1.137 1 96.44 108 HIS A O 1
ATOM 865 N N . SER A 1 109 ? 8.172 -25.281 -1.315 1 95.44 109 SER A N 1
ATOM 866 C CA . SER A 1 109 ? 8.641 -24.672 -2.555 1 95.44 109 SER A CA 1
ATOM 867 C C . SER A 1 109 ? 8.102 -25.406 -3.773 1 95.44 109 SER A C 1
ATOM 869 O O . SER A 1 109 ? 8.047 -26.641 -3.785 1 95.44 109 SER A O 1
ATOM 871 N N . GLY A 1 110 ? 7.715 -24.641 -4.777 1 93 110 GLY A N 1
ATOM 872 C CA . GLY A 1 110 ? 7.285 -25.234 -6.039 1 93 110 GLY A CA 1
ATOM 873 C C . GLY A 1 110 ? 8.406 -25.922 -6.781 1 93 110 GLY A C 1
ATOM 874 O O . GLY A 1 110 ? 8.164 -26.688 -7.719 1 93 110 GLY A O 1
ATOM 875 N N . LYS A 1 111 ? 9.609 -25.719 -6.355 1 92.75 111 LYS A N 1
ATOM 876 C CA . LYS A 1 111 ? 10.758 -26.422 -6.922 1 92.75 111 LYS A CA 1
ATOM 877 C C . LYS A 1 111 ? 10.695 -27.906 -6.621 1 92.75 111 LYS A C 1
ATOM 879 O O . LYS A 1 111 ? 11.156 -28.734 -7.418 1 92.75 111 LYS A O 1
ATOM 884 N N . ASP A 1 112 ? 10.055 -28.156 -5.508 1 93 112 ASP A N 1
ATOM 885 C CA . ASP A 1 112 ? 10.164 -29.5 -4.973 1 93 112 ASP A CA 1
ATOM 886 C C . ASP A 1 112 ? 8.828 -30.234 -5.055 1 93 112 ASP A C 1
ATOM 888 O O . ASP A 1 112 ? 8.742 -31.422 -4.734 1 93 112 ASP A O 1
ATOM 892 N N . CYS A 1 113 ? 7.809 -29.516 -5.398 1 93.69 113 CYS A N 1
ATOM 893 C CA . CYS A 1 113 ? 6.512 -30.188 -5.438 1 93.69 113 CYS A CA 1
ATOM 894 C C . CYS A 1 113 ? 5.531 -29.422 -6.316 1 93.69 113 CYS A C 1
ATOM 896 O O . CYS A 1 113 ? 5.777 -28.266 -6.668 1 93.69 113 CYS A O 1
ATOM 898 N N . ASP A 1 114 ? 4.5 -30.141 -6.66 1 94.5 114 ASP A N 1
ATOM 899 C CA . ASP A 1 114 ? 3.342 -29.516 -7.297 1 94.5 114 ASP A CA 1
ATOM 900 C C . ASP A 1 114 ? 2.338 -29.031 -6.254 1 94.5 114 ASP A C 1
ATOM 902 O O . ASP A 1 114 ? 1.507 -29.797 -5.777 1 94.5 114 ASP A O 1
ATOM 906 N N . LYS A 1 115 ? 2.326 -27.75 -6.027 1 97 115 LYS A N 1
ATOM 907 C CA . LYS A 1 115 ? 1.539 -27.203 -4.926 1 97 115 LYS A CA 1
ATOM 908 C C . LYS A 1 115 ? 0.044 -27.297 -5.219 1 97 115 LYS A C 1
ATOM 910 O O . LYS A 1 115 ? -0.76 -27.516 -4.312 1 97 115 LYS A O 1
ATOM 915 N N . ALA A 1 116 ? -0.279 -27.109 -6.43 1 96.31 116 ALA A N 1
ATOM 916 C CA . ALA A 1 116 ? -1.688 -27.234 -6.793 1 96.31 116 ALA A CA 1
ATOM 917 C C . ALA A 1 116 ? -2.199 -28.656 -6.551 1 96.31 116 ALA A C 1
ATOM 919 O O . ALA A 1 116 ? -3.283 -28.844 -5.992 1 96.31 116 ALA A O 1
ATOM 920 N N . GLN A 1 117 ? -1.462 -29.625 -6.996 1 95.5 117 GLN A N 1
ATOM 921 C CA . GLN A 1 117 ? -1.84 -31.016 -6.785 1 95.5 117 GLN A CA 1
ATOM 922 C C . GLN A 1 117 ? -1.956 -31.328 -5.297 1 95.5 117 GLN A C 1
ATOM 924 O O . GLN A 1 117 ? -2.902 -32 -4.871 1 95.5 117 GLN A O 1
ATOM 929 N N . ARG A 1 118 ? -1.04 -30.891 -4.504 1 97.06 118 ARG A N 1
ATOM 930 C CA . ARG A 1 118 ? -0.976 -31.188 -3.082 1 97.06 118 ARG A CA 1
ATOM 931 C C . ARG A 1 118 ? -2.129 -30.531 -2.326 1 97.06 118 ARG A C 1
ATOM 933 O O . ARG A 1 118 ? -2.594 -31.062 -1.313 1 97.06 118 ARG A O 1
ATOM 940 N N . THR A 1 119 ? -2.564 -29.406 -2.754 1 98.06 119 THR A N 1
ATOM 941 C CA . THR A 1 119 ? -3.539 -28.625 -1.999 1 98.06 119 THR A CA 1
ATOM 942 C C . THR A 1 119 ? -4.934 -28.781 -2.596 1 98.06 119 THR A C 1
ATOM 944 O O . THR A 1 119 ? -5.93 -28.422 -1.959 1 98.06 119 THR A O 1
ATOM 947 N N . GLY A 1 120 ? -5.008 -29.203 -3.859 1 97.19 120 GLY A N 1
ATOM 948 C CA . GLY A 1 120 ? -6.285 -29.297 -4.547 1 97.19 120 GLY A CA 1
ATOM 949 C C . GLY A 1 120 ? -6.68 -28.016 -5.246 1 97.19 120 GLY A C 1
ATOM 950 O O . GLY A 1 120 ? -7.758 -27.922 -5.836 1 97.19 120 GLY A O 1
ATOM 951 N N . LEU A 1 121 ? -5.867 -27.047 -5.207 1 97.62 121 LEU A N 1
ATOM 952 C CA . LEU A 1 121 ? -6.133 -25.812 -5.953 1 97.62 121 LEU A CA 1
ATOM 953 C C . LEU A 1 121 ? -6.09 -26.078 -7.453 1 97.62 121 LEU A C 1
ATOM 955 O O . LEU A 1 121 ? -5.262 -26.859 -7.934 1 97.62 121 LEU A O 1
ATOM 959 N N . GLN A 1 122 ? -7.012 -25.453 -8.18 1 96.94 122 GLN A N 1
ATOM 960 C CA . GLN A 1 122 ? -7.094 -25.625 -9.625 1 96.94 122 GLN A CA 1
ATOM 961 C C . GLN A 1 122 ? -6.68 -24.344 -10.352 1 96.94 122 GLN A C 1
ATOM 963 O O . GLN A 1 122 ? -7.438 -23.375 -10.391 1 96.94 122 GLN A O 1
ATOM 968 N N . PRO A 1 123 ? -5.484 -24.375 -10.969 1 97.75 123 PRO A N 1
ATOM 969 C CA . PRO A 1 123 ? -5.055 -23.172 -11.703 1 97.75 123 PRO A CA 1
ATOM 970 C C . PRO A 1 123 ? -5.957 -22.859 -12.891 1 97.75 123 PRO A C 1
ATOM 972 O O . PRO A 1 123 ? -6.438 -23.766 -13.57 1 97.75 123 PRO A O 1
ATOM 975 N N . VAL A 1 124 ? -6.227 -21.625 -13.078 1 96.75 124 VAL A N 1
ATOM 976 C CA . VAL A 1 124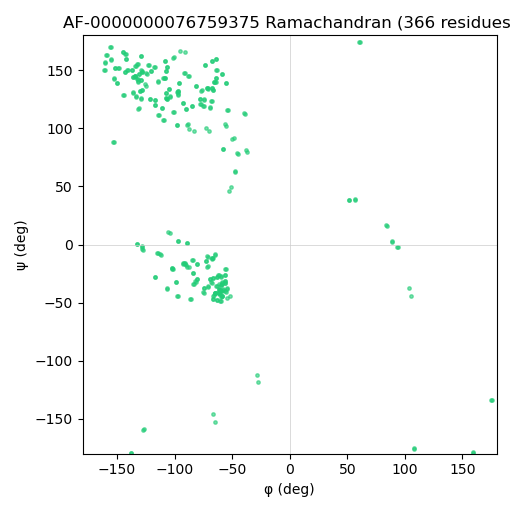 ? -6.996 -21.141 -14.219 1 96.75 124 VAL A CA 1
ATOM 977 C C . VAL A 1 124 ? -6.312 -19.922 -14.836 1 96.75 124 VAL A C 1
ATOM 979 O O . VAL A 1 124 ? -5.676 -19.141 -14.125 1 96.75 124 VAL A O 1
ATOM 982 N N . LEU A 1 125 ? -6.414 -19.828 -16.141 1 97.38 125 LEU A N 1
ATOM 983 C CA . LEU A 1 125 ? -5.941 -18.625 -16.828 1 97.38 125 LEU A CA 1
ATOM 984 C C . LEU A 1 125 ? -6.941 -17.484 -16.672 1 97.38 125 LEU A C 1
ATOM 986 O O . LEU A 1 125 ? -8.117 -17.641 -17 1 97.38 125 LEU A O 1
ATOM 990 N N . LEU A 1 126 ? -6.539 -16.438 -16.125 1 96.12 126 LEU A N 1
ATOM 991 C CA . LEU A 1 126 ? -7.359 -15.242 -15.961 1 96.12 126 LEU A CA 1
ATOM 992 C C . LEU A 1 126 ? -6.602 -13.992 -16.406 1 96.12 126 LEU A C 1
ATOM 994 O O . LEU A 1 126 ? -5.598 -13.617 -15.797 1 96.12 126 LEU A O 1
ATOM 998 N N . GLU A 1 127 ? -7.035 -13.258 -17.438 1 96.94 127 GLU A N 1
ATOM 999 C CA . GLU A 1 127 ? -6.441 -12.031 -17.969 1 96.94 127 GLU A CA 1
ATOM 1000 C C . GLU A 1 127 ? -4.953 -12.219 -18.25 1 96.94 127 GLU A C 1
ATOM 1002 O O . GLU A 1 127 ? -4.129 -11.398 -17.844 1 96.94 127 GLU A O 1
ATOM 1007 N N . GLY A 1 128 ? -4.574 -13.359 -18.734 1 97.69 128 GLY A N 1
ATOM 1008 C CA . GLY A 1 128 ? -3.217 -13.547 -19.219 1 97.69 128 GLY A CA 1
ATOM 1009 C C . GLY A 1 128 ? -2.281 -14.117 -18.172 1 97.69 128 GLY A C 1
ATOM 1010 O O . GLY A 1 128 ? -1.104 -14.352 -18.438 1 97.69 128 GLY A O 1
ATOM 1011 N N . THR A 1 129 ? -2.699 -14.352 -16.953 1 98.62 129 THR A N 1
ATOM 1012 C CA . THR A 1 129 ? -1.884 -14.977 -15.914 1 98.62 129 THR A CA 1
ATOM 1013 C C . THR A 1 129 ? -2.705 -15.984 -15.117 1 98.62 129 THR A C 1
ATOM 1015 O O . THR A 1 129 ? -3.871 -16.234 -15.43 1 98.62 129 THR A O 1
ATOM 1018 N N . THR A 1 130 ? -2.078 -16.625 -14.125 1 98.56 130 THR A N 1
ATOM 1019 C CA . THR A 1 130 ? -2.693 -17.75 -13.414 1 98.56 130 THR A CA 1
ATOM 1020 C C . THR A 1 130 ? -3.326 -17.266 -12.109 1 98.56 130 THR A C 1
ATOM 1022 O O . THR A 1 130 ? -2.736 -16.469 -11.383 1 98.56 130 THR A O 1
ATOM 1025 N N . SER A 1 131 ? -4.488 -17.656 -11.938 1 98.31 131 SER A N 1
ATOM 1026 C CA . SER A 1 131 ? -5.152 -17.688 -10.633 1 98.31 131 SER A CA 1
ATOM 1027 C C . SER A 1 131 ? -5.719 -19.078 -10.344 1 98.31 131 SER A C 1
ATOM 1029 O O . SER A 1 131 ? -5.176 -20.078 -10.797 1 98.31 131 SER A O 1
ATOM 1031 N N . PHE A 1 132 ? -6.73 -19.125 -9.391 1 97.69 132 PHE A N 1
ATOM 1032 C CA . PHE A 1 132 ? -7.238 -20.438 -8.992 1 97.69 132 PHE A CA 1
ATOM 1033 C C . PHE A 1 132 ? -8.766 -20.438 -8.953 1 97.69 132 PHE A C 1
ATOM 1035 O O . PHE A 1 132 ? -9.375 -19.469 -8.508 1 97.69 132 PHE A O 1
ATOM 1042 N N . ALA A 1 133 ? -9.367 -21.516 -9.305 1 96.25 133 ALA A N 1
ATOM 1043 C CA . ALA A 1 133 ? -10.82 -21.656 -9.422 1 96.25 133 ALA A CA 1
ATOM 1044 C C . ALA A 1 133 ? -11.5 -21.438 -8.07 1 96.25 133 ALA A C 1
ATOM 1046 O O . ALA A 1 133 ? -12.648 -21 -8.016 1 96.25 133 ALA A O 1
ATOM 1047 N N . GLN A 1 134 ? -10.828 -21.672 -6.969 1 96.38 134 GLN A N 1
ATOM 1048 C CA . GLN A 1 134 ? -11.398 -21.625 -5.629 1 96.38 134 GLN A CA 1
ATOM 1049 C C . GLN A 1 134 ? -11.289 -20.219 -5.043 1 96.38 134 GLN A C 1
ATOM 1051 O O . GLN A 1 134 ? -11.727 -19.969 -3.916 1 96.38 134 GLN A O 1
ATOM 1056 N N . ALA A 1 135 ? -10.734 -19.266 -5.832 1 97.19 135 ALA A N 1
ATOM 1057 C CA . ALA A 1 135 ? -10.492 -17.906 -5.34 1 97.19 135 ALA A CA 1
ATOM 1058 C C . ALA A 1 135 ? -11.805 -17.203 -4.996 1 97.19 135 ALA A C 1
ATOM 1060 O O . ALA A 1 135 ? -12.812 -17.406 -5.676 1 97.19 135 ALA A O 1
ATOM 1061 N N . ARG A 1 136 ? -11.75 -16.422 -3.957 1 96.94 136 ARG A N 1
ATOM 1062 C CA . ARG A 1 136 ? -12.859 -15.531 -3.635 1 96.94 136 ARG A CA 1
ATOM 1063 C C . ARG A 1 136 ? -12.727 -14.211 -4.387 1 96.94 136 ARG A C 1
ATOM 1065 O O . ARG A 1 136 ? -13.719 -13.688 -4.906 1 96.94 136 ARG A O 1
ATOM 1072 N N . ARG A 1 137 ? -11.578 -13.633 -4.383 1 97.81 137 ARG A N 1
ATOM 1073 C CA . ARG A 1 137 ? -11.227 -12.383 -5.051 1 97.81 137 ARG A CA 1
ATOM 1074 C C . ARG A 1 137 ? -9.883 -12.5 -5.758 1 97.81 137 ARG A C 1
ATOM 1076 O O . ARG A 1 137 ? -8.953 -13.117 -5.234 1 97.81 137 ARG A O 1
ATOM 1083 N N . VAL A 1 138 ? -9.781 -11.852 -6.891 1 98.38 138 VAL A N 1
ATOM 1084 C CA . VAL A 1 138 ? -8.531 -11.867 -7.637 1 98.38 138 VAL A CA 1
ATOM 1085 C C . VAL A 1 138 ? -8.211 -10.461 -8.141 1 98.38 138 VAL A C 1
ATOM 1087 O O . VAL A 1 138 ? -9.07 -9.789 -8.711 1 98.38 138 VAL A O 1
ATOM 1090 N N . LEU A 1 139 ? -7.02 -10.023 -7.922 1 98.88 139 LEU A N 1
ATOM 1091 C CA . LEU A 1 139 ? -6.445 -8.859 -8.594 1 98.88 139 LEU A CA 1
ATOM 1092 C C . LEU A 1 139 ? -5.406 -9.289 -9.625 1 98.88 139 LEU A C 1
ATOM 1094 O O . LEU A 1 139 ? -4.477 -10.039 -9.305 1 98.88 139 LEU A O 1
ATOM 1098 N N . ILE A 1 140 ? -5.609 -8.836 -10.828 1 98.94 140 ILE A N 1
ATOM 1099 C CA . ILE A 1 140 ? -4.625 -9.023 -11.883 1 98.94 140 ILE A CA 1
ATOM 1100 C C . ILE A 1 140 ? -3.758 -7.773 -12.016 1 98.94 140 ILE A C 1
ATOM 1102 O O . ILE A 1 140 ? -4.273 -6.668 -12.195 1 98.94 140 ILE A O 1
ATOM 1106 N N . CYS A 1 141 ? -2.438 -8.008 -12 1 98.94 141 CYS A N 1
ATOM 1107 C CA . CYS A 1 141 ? -1.538 -6.859 -11.914 1 98.94 141 CYS A CA 1
ATOM 1108 C C . CYS A 1 141 ? -0.45 -6.941 -12.977 1 98.94 141 CYS A C 1
ATOM 1110 O O . CYS A 1 141 ? 0.034 -8.031 -13.297 1 98.94 141 CYS A O 1
ATOM 1112 N N . ARG A 1 142 ? -0.084 -5.816 -13.422 1 98.94 142 ARG A N 1
ATOM 1113 C CA . ARG A 1 142 ? 1.103 -5.66 -14.25 1 98.94 142 ARG A CA 1
ATOM 1114 C C . ARG A 1 142 ? 2.234 -4.992 -13.477 1 98.94 142 ARG A C 1
ATOM 1116 O O . ARG A 1 142 ? 2.057 -3.908 -12.922 1 98.94 142 ARG A O 1
ATOM 1123 N N . LYS A 1 143 ? 3.41 -5.574 -13.523 1 98.81 143 LYS A N 1
ATOM 1124 C CA . LYS A 1 143 ? 4.547 -4.996 -12.812 1 98.81 143 LYS A CA 1
ATOM 1125 C C . LYS A 1 143 ? 4.953 -3.658 -13.43 1 98.81 143 LYS A C 1
ATOM 1127 O O . LYS A 1 143 ? 5.102 -3.549 -14.648 1 98.81 143 LYS A O 1
ATOM 1132 N N . ARG A 1 144 ? 5.148 -2.693 -12.562 1 98.69 144 ARG A N 1
ATOM 1133 C CA . ARG A 1 144 ? 5.566 -1.366 -13.008 1 98.69 144 ARG A CA 1
ATOM 1134 C C . ARG A 1 144 ? 6.941 -1.01 -12.445 1 98.69 144 ARG A C 1
ATOM 1136 O O . ARG A 1 144 ? 7.672 -0.217 -13.047 1 98.69 144 ARG A O 1
ATOM 1143 N N . TYR A 1 145 ? 7.258 -1.533 -11.367 1 98.81 145 TYR A N 1
ATOM 1144 C CA . TYR A 1 145 ? 8.469 -1.175 -10.633 1 98.81 145 TYR A CA 1
ATOM 1145 C C . TYR A 1 145 ? 8.961 -2.346 -9.789 1 98.81 145 TYR A C 1
ATOM 1147 O O . TYR A 1 145 ? 8.164 -3.111 -9.25 1 98.81 145 TYR A O 1
ATOM 1155 N N . THR A 1 146 ? 10.195 -2.523 -9.688 1 98.88 146 THR A N 1
ATOM 1156 C CA . THR A 1 146 ? 10.805 -3.514 -8.805 1 98.88 146 THR A CA 1
ATOM 1157 C C . THR A 1 146 ? 12.18 -3.041 -8.328 1 98.88 146 THR A C 1
ATOM 1159 O O . THR A 1 146 ? 12.938 -2.443 -9.094 1 98.88 146 THR A O 1
ATOM 1162 N N . ALA A 1 147 ? 12.477 -3.26 -7.059 1 98.75 147 ALA A N 1
ATOM 1163 C CA . ALA A 1 147 ? 13.773 -2.912 -6.48 1 98.75 147 ALA A CA 1
ATOM 1164 C C . ALA A 1 147 ? 14.016 -3.682 -5.184 1 98.75 147 ALA A C 1
ATOM 1166 O O . ALA A 1 147 ? 13.078 -4 -4.457 1 98.75 147 ALA A O 1
ATOM 1167 N N . MET A 1 148 ? 15.312 -3.926 -4.934 1 98.69 148 MET A N 1
ATOM 1168 C CA . MET A 1 148 ? 15.656 -4.523 -3.646 1 98.69 148 MET A CA 1
ATOM 1169 C C . MET A 1 148 ? 15.391 -3.549 -2.504 1 98.69 148 MET A C 1
ATOM 1171 O O . MET A 1 148 ? 15.672 -2.355 -2.623 1 98.69 148 MET A O 1
ATOM 1175 N N . LEU A 1 149 ? 14.75 -4.051 -1.421 1 98.56 149 LEU A N 1
ATOM 1176 C CA . LEU A 1 149 ? 14.789 -3.264 -0.193 1 98.56 149 LEU A CA 1
ATOM 1177 C C . LEU A 1 149 ? 16.219 -3.027 0.261 1 98.56 149 LEU A C 1
ATOM 1179 O O . LEU A 1 149 ? 17.094 -3.883 0.064 1 98.56 149 LEU A O 1
ATOM 1183 N N . GLN A 1 150 ? 16.406 -1.905 0.838 1 97.69 150 GLN A N 1
ATOM 1184 C CA . GLN A 1 150 ? 17.75 -1.523 1.269 1 97.69 150 GLN A CA 1
ATOM 1185 C C . GLN A 1 150 ? 17.906 -1.676 2.779 1 97.69 150 GLN A C 1
ATOM 1187 O O . GLN A 1 150 ? 17.156 -1.075 3.551 1 97.69 150 GLN A O 1
ATOM 1192 N N . PRO A 1 151 ? 18.969 -2.418 3.158 1 97.44 151 PRO A N 1
ATOM 1193 C CA . PRO A 1 151 ? 19.172 -2.578 4.598 1 97.44 151 PRO A CA 1
ATOM 1194 C C . PRO A 1 151 ? 19.25 -1.242 5.336 1 97.44 151 PRO A C 1
ATOM 1196 O O . PRO A 1 151 ? 18.719 -1.117 6.445 1 97.44 151 PRO A O 1
ATOM 1199 N N . GLU A 1 152 ? 19.859 -0.23 4.734 1 97.56 152 GLU A N 1
ATOM 1200 C CA . GLU A 1 152 ? 20.062 1.062 5.383 1 97.56 152 GLU A CA 1
ATOM 1201 C C . GLU A 1 152 ? 18.766 1.83 5.52 1 97.56 152 GLU A C 1
ATOM 1203 O O . GLU A 1 152 ? 18.688 2.83 6.234 1 97.56 152 GLU A O 1
ATOM 1208 N N . GLY A 1 153 ? 17.719 1.346 4.879 1 98.44 153 GLY A N 1
ATOM 1209 C CA . GLY A 1 153 ? 16.438 2.033 4.906 1 98.44 153 GLY A CA 1
ATOM 1210 C C . GLY A 1 153 ? 15.648 1.763 6.172 1 98.44 153 GLY A C 1
ATOM 1211 O O . GLY A 1 153 ? 14.68 2.471 6.469 1 98.44 153 GLY A O 1
ATOM 1212 N N . PHE A 1 154 ? 16.047 0.712 6.871 1 98.62 154 PHE A N 1
ATOM 1213 C CA . PHE A 1 154 ? 15.336 0.365 8.102 1 98.62 154 PHE A CA 1
ATOM 1214 C C . PHE A 1 154 ? 15.695 1.331 9.219 1 98.62 154 PHE A C 1
ATOM 1216 O O . PHE A 1 154 ? 16.875 1.475 9.57 1 98.62 154 PHE A O 1
ATOM 1223 N N . LEU A 1 155 ? 14.68 1.919 9.773 1 98.38 155 LEU A N 1
ATOM 1224 C CA . LEU A 1 155 ? 14.914 2.969 10.758 1 98.38 155 LEU A CA 1
ATOM 1225 C C . LEU A 1 155 ? 15.055 2.379 12.156 1 98.38 155 LEU A C 1
ATOM 1227 O O . LEU A 1 155 ? 15.539 3.049 13.07 1 98.38 155 LEU A O 1
ATOM 1231 N N . GLU A 1 156 ? 14.578 1.167 12.336 1 96.75 156 GLU A N 1
ATOM 1232 C CA . GLU A 1 156 ? 14.781 0.403 13.562 1 96.75 156 GLU A CA 1
ATOM 1233 C C . GLU A 1 156 ? 15.648 -0.827 13.305 1 96.75 156 GLU A C 1
ATOM 1235 O O . GLU A 1 156 ? 15.195 -1.802 12.711 1 96.75 156 GLU A O 1
ATOM 1240 N N . PRO A 1 157 ? 16.812 -0.815 13.82 1 95.81 157 PRO A N 1
ATOM 1241 C CA . PRO A 1 157 ? 17.703 -1.96 13.602 1 95.81 157 PRO A CA 1
ATOM 1242 C C . PRO A 1 157 ? 17.078 -3.281 14.047 1 95.81 157 PRO A C 1
ATOM 1244 O O . PRO A 1 157 ? 17.344 -4.324 13.445 1 95.81 157 PRO A O 1
ATOM 1247 N N . GLU A 1 158 ? 16.312 -3.207 15.047 1 95.88 158 GLU A N 1
ATOM 1248 C CA . GLU A 1 158 ? 15.68 -4.414 15.57 1 95.88 158 GLU A CA 1
ATOM 1249 C C . GLU A 1 158 ? 14.727 -5.031 14.547 1 95.88 158 GLU A C 1
ATOM 1251 O O . GLU A 1 158 ? 14.602 -6.254 14.469 1 95.88 158 GLU A O 1
ATOM 1256 N N . THR A 1 159 ? 14.07 -4.164 13.789 1 96 159 THR A N 1
ATOM 1257 C CA . THR A 1 159 ? 13.18 -4.652 12.742 1 96 159 THR A CA 1
ATOM 1258 C C . THR A 1 159 ? 13.977 -5.363 11.648 1 96 159 THR A C 1
ATOM 1260 O O . THR A 1 159 ? 13.594 -6.453 11.211 1 96 159 THR A O 1
ATOM 1263 N N . TYR A 1 160 ? 15.047 -4.781 11.266 1 97.31 160 TYR A N 1
ATOM 1264 C CA . TYR A 1 160 ? 15.906 -5.41 10.266 1 97.31 160 TYR A CA 1
ATOM 1265 C C . TYR A 1 160 ? 16.406 -6.766 10.758 1 97.31 160 TYR A C 1
ATOM 1267 O O . TYR A 1 160 ? 16.344 -7.758 10.031 1 97.31 160 TYR A O 1
ATOM 1275 N N . GLU A 1 161 ? 16.906 -6.789 11.969 1 97.88 161 GLU A N 1
ATOM 1276 C CA . GLU A 1 161 ? 17.469 -8.016 12.516 1 97.88 161 GLU A CA 1
ATOM 1277 C C . GLU A 1 161 ? 16.422 -9.117 12.617 1 97.88 161 GLU A C 1
ATOM 1279 O O . GLU A 1 161 ? 16.703 -10.273 12.289 1 97.88 161 GLU A O 1
ATOM 1284 N N . LYS A 1 162 ? 15.266 -8.711 13.031 1 97.94 162 LYS A N 1
ATOM 1285 C CA . LYS A 1 162 ? 14.188 -9.68 13.219 1 97.94 162 LYS A CA 1
ATOM 1286 C C . LYS A 1 162 ? 13.836 -10.367 11.898 1 97.94 162 LYS A C 1
ATOM 1288 O O . LYS A 1 162 ? 13.641 -11.586 11.859 1 97.94 162 LYS A O 1
ATOM 1293 N N . TRP A 1 163 ? 13.797 -9.625 10.852 1 98.06 163 TRP A N 1
ATOM 1294 C CA . TRP A 1 163 ? 13.227 -10.156 9.617 1 98.06 163 TRP A CA 1
ATOM 1295 C C . TRP A 1 163 ? 14.328 -10.57 8.648 1 98.06 163 TRP A C 1
ATOM 1297 O O . TRP A 1 163 ? 14.125 -11.445 7.805 1 98.06 163 TRP A O 1
ATOM 1307 N N . TYR A 1 164 ? 15.523 -10.016 8.836 1 97.81 164 TYR A N 1
ATOM 1308 C CA . TYR A 1 164 ? 16.516 -10.227 7.797 1 97.81 164 TYR A CA 1
ATOM 1309 C C . TYR A 1 164 ? 17.859 -10.648 8.398 1 97.81 164 TYR A C 1
ATOM 1311 O O . TYR A 1 164 ? 18.844 -10.805 7.68 1 97.81 164 TYR A O 1
ATOM 1319 N N . GLY A 1 165 ? 17.953 -10.766 9.703 1 96.38 165 GLY A N 1
ATOM 1320 C CA . GLY A 1 165 ? 19.172 -11.258 10.336 1 96.38 165 GLY A CA 1
ATOM 1321 C C . GLY A 1 165 ? 19.562 -12.641 9.867 1 96.38 165 GLY A C 1
ATOM 1322 O O . GLY A 1 165 ? 20.75 -12.953 9.758 1 96.38 165 GLY A O 1
ATOM 1323 N N . LYS A 1 166 ? 18.562 -13.492 9.555 1 96.44 166 LYS A N 1
ATOM 1324 C CA . LYS A 1 166 ? 18.844 -14.875 9.18 1 96.44 166 LYS A CA 1
ATOM 1325 C C . LYS A 1 166 ? 18.156 -15.234 7.867 1 96.44 166 LYS A C 1
ATOM 1327 O O . LYS A 1 166 ? 18.281 -16.359 7.383 1 96.44 166 LYS A O 1
ATOM 1332 N N . ASP A 1 167 ? 17.422 -14.328 7.383 1 96.88 167 ASP A N 1
ATOM 1333 C CA . ASP A 1 167 ? 16.656 -14.578 6.16 1 96.88 167 ASP A CA 1
ATOM 1334 C C . ASP A 1 167 ? 17.094 -13.625 5.047 1 96.88 167 ASP A C 1
ATOM 1336 O O . ASP A 1 167 ? 17.594 -12.531 5.312 1 96.88 167 ASP A O 1
ATOM 1340 N N . PRO A 1 168 ? 16.938 -14.062 3.773 1 98.06 168 PRO A N 1
ATOM 1341 C CA . PRO A 1 168 ? 17.297 -13.18 2.66 1 98.06 168 PRO A CA 1
ATOM 1342 C C . PRO A 1 168 ? 16.438 -11.922 2.6 1 98.06 168 PRO A C 1
ATOM 1344 O O . PRO A 1 168 ? 15.297 -11.93 3.092 1 98.06 168 PRO A O 1
ATOM 1347 N N . MET A 1 169 ? 16.969 -10.938 1.916 1 98.38 169 MET A N 1
ATOM 1348 C CA . MET A 1 169 ? 16.266 -9.664 1.74 1 98.38 169 MET A CA 1
ATOM 1349 C C . MET A 1 169 ? 15.117 -9.805 0.751 1 98.38 169 MET A C 1
ATOM 1351 O O . MET A 1 169 ? 15.125 -10.703 -0.094 1 98.38 169 MET A O 1
ATOM 1355 N N . HIS A 1 170 ? 14.148 -8.938 0.922 1 98.81 170 HIS A N 1
ATOM 1356 C CA . HIS A 1 170 ? 13.031 -8.891 -0.017 1 98.81 170 HIS A CA 1
ATOM 1357 C C . HIS A 1 170 ? 13.352 -7.973 -1.197 1 98.81 170 HIS A C 1
ATOM 1359 O O . HIS A 1 170 ? 14.047 -6.973 -1.041 1 98.81 170 HIS A O 1
ATOM 1365 N N . ARG A 1 171 ? 12.852 -8.367 -2.336 1 98.81 171 ARG A N 1
ATOM 1366 C CA . ARG A 1 171 ? 12.641 -7.469 -3.465 1 98.81 171 ARG A CA 1
ATOM 1367 C C . ARG A 1 171 ? 11.195 -6.984 -3.514 1 98.81 171 ARG A C 1
ATOM 1369 O O . ARG A 1 171 ? 10.266 -7.781 -3.369 1 98.81 171 ARG A O 1
ATOM 1376 N N . GLU A 1 172 ? 11.023 -5.695 -3.672 1 98.88 172 GLU A N 1
ATOM 1377 C CA . GLU A 1 172 ? 9.672 -5.148 -3.752 1 98.88 172 GLU A CA 1
ATOM 1378 C C . GLU A 1 172 ? 9.188 -5.078 -5.199 1 98.88 172 GLU A C 1
ATOM 1380 O O . GLU A 1 172 ? 9.992 -4.879 -6.113 1 98.88 172 GLU A O 1
ATOM 1385 N N . PHE A 1 173 ? 7.883 -5.246 -5.418 1 98.94 173 PHE A N 1
ATOM 1386 C CA . PHE A 1 173 ? 7.188 -5.062 -6.688 1 98.94 173 PHE A CA 1
ATOM 1387 C C . PHE A 1 173 ? 5.98 -4.145 -6.52 1 98.94 173 PHE A C 1
ATOM 1389 O O . PHE A 1 173 ? 5.23 -4.273 -5.551 1 98.94 173 PHE A O 1
ATOM 1396 N N . VAL A 1 174 ? 5.863 -3.219 -7.395 1 98.94 174 VAL A N 1
ATOM 1397 C CA . VAL A 1 174 ? 4.648 -2.424 -7.539 1 98.94 174 VAL A CA 1
ATOM 1398 C C . VAL A 1 174 ? 3.953 -2.77 -8.852 1 98.94 174 VAL A C 1
ATOM 1400 O O . VAL A 1 174 ? 4.547 -2.646 -9.93 1 98.94 174 VAL A O 1
ATOM 1403 N N . GLY A 1 175 ? 2.779 -3.271 -8.727 1 98.88 175 GLY A N 1
ATOM 1404 C CA . GLY A 1 175 ? 1.985 -3.59 -9.898 1 98.88 175 GLY A CA 1
ATOM 1405 C C . GLY A 1 175 ? 0.796 -2.666 -10.086 1 98.88 175 GLY A C 1
ATOM 1406 O O . GLY A 1 175 ? 0.162 -2.258 -9.109 1 98.88 175 GLY A O 1
ATOM 1407 N N . GLU A 1 176 ? 0.49 -2.361 -11.312 1 98.88 176 GLU A N 1
ATOM 1408 C CA . GLU A 1 176 ? -0.786 -1.735 -11.648 1 98.88 176 GLU A CA 1
ATOM 1409 C C . GLU A 1 176 ? -1.916 -2.76 -11.664 1 98.88 176 GLU A C 1
ATOM 1411 O O . GLU A 1 176 ? -1.815 -3.795 -12.32 1 98.88 176 GLU A O 1
ATOM 1416 N N . VAL A 1 177 ? -2.951 -2.459 -10.883 1 98.94 177 VAL A N 1
ATOM 1417 C CA . VAL A 1 177 ? -4.102 -3.355 -10.906 1 98.94 177 VAL A CA 1
ATOM 1418 C C . VAL A 1 177 ? -4.895 -3.148 -12.195 1 98.94 177 VAL A C 1
ATOM 1420 O O . VAL A 1 177 ? -5.461 -2.076 -12.422 1 98.94 177 VAL A O 1
ATOM 1423 N N . LEU A 1 178 ? -4.984 -4.219 -12.969 1 98.81 178 LEU A N 1
ATOM 1424 C CA . LEU A 1 178 ? -5.613 -4.133 -14.289 1 98.81 178 LEU A CA 1
ATOM 1425 C C . LEU A 1 178 ? -7.055 -4.625 -14.227 1 98.81 178 LEU A C 1
ATOM 1427 O O . LEU A 1 178 ? -7.895 -4.184 -15.016 1 98.81 178 LEU A O 1
ATOM 1431 N N . ALA A 1 179 ? -7.266 -5.566 -13.367 1 98.69 179 ALA A N 1
ATOM 1432 C CA . ALA A 1 179 ? -8.594 -6.172 -13.281 1 98.69 179 ALA A CA 1
ATOM 1433 C C . ALA A 1 179 ? -8.867 -6.699 -11.875 1 98.69 179 ALA A C 1
ATOM 1435 O O . ALA A 1 179 ? -7.93 -7.023 -11.133 1 98.69 179 ALA A O 1
ATOM 1436 N N . TYR A 1 180 ? -10.086 -6.699 -11.586 1 98.62 180 TYR A N 1
ATOM 1437 C CA . TYR A 1 180 ? -10.609 -7.195 -10.312 1 98.62 180 TYR A CA 1
ATOM 1438 C C . TYR A 1 180 ? -11.742 -8.188 -10.547 1 98.62 180 TYR A C 1
ATOM 1440 O O . TYR A 1 180 ? -12.695 -7.891 -11.273 1 98.62 180 TYR A O 1
ATOM 1448 N N . TYR A 1 181 ? -11.586 -9.445 -9.93 1 97.69 181 TYR A N 1
ATOM 1449 C CA . TYR A 1 181 ? -12.609 -10.477 -10.07 1 97.69 181 TYR A CA 1
ATOM 1450 C C . TYR A 1 181 ? -13.086 -10.953 -8.703 1 97.69 181 TYR A C 1
ATOM 1452 O O . TYR A 1 181 ? -12.312 -11.008 -7.746 1 97.69 181 TYR A O 1
ATOM 1460 N N . GLU A 1 182 ? -14.344 -11.32 -8.617 1 96.38 182 GLU A N 1
ATOM 1461 C CA . GLU A 1 182 ? -14.914 -11.992 -7.461 1 96.38 182 GLU A CA 1
ATOM 1462 C C . GLU A 1 182 ? -15.672 -13.25 -7.871 1 96.38 182 GLU A C 1
ATOM 1464 O O . GLU A 1 182 ? -16.25 -13.312 -8.961 1 96.38 182 GLU A O 1
ATOM 1469 N N . ARG A 1 183 ? -15.625 -14.102 -6.926 1 92.94 183 ARG A N 1
ATOM 1470 C CA . ARG A 1 183 ? -16.406 -15.32 -7.152 1 92.94 183 ARG A CA 1
ATOM 1471 C C . ARG A 1 183 ? -17.906 -15.031 -7.055 1 92.94 183 ARG A C 1
ATOM 1473 O O . ARG A 1 183 ? -18.344 -14.297 -6.164 1 92.94 183 ARG A O 1
ATOM 1480 N N . MET A 1 184 ? -18.609 -15.555 -8 1 82.69 184 MET A N 1
ATOM 1481 C CA . MET A 1 184 ? -20.062 -15.422 -7.977 1 82.69 184 MET A CA 1
ATOM 1482 C C . MET A 1 184 ? -20.703 -16.516 -7.105 1 82.69 184 MET A C 1
ATOM 1484 O O . MET A 1 184 ? -20.234 -17.656 -7.09 1 82.69 184 MET A O 1
ATOM 1488 N N . HIS A 1 185 ? -21.438 -16.172 -6 1 63.62 185 HIS A N 1
ATOM 1489 C CA . HIS A 1 185 ? -22.219 -17.172 -5.281 1 63.62 185 HIS A CA 1
ATOM 1490 C C . HIS A 1 185 ? -23.484 -17.547 -6.059 1 63.62 185 HIS A C 1
ATOM 1492 O O . HIS A 1 185 ? -24.016 -16.734 -6.816 1 63.62 185 HIS A O 1
ATOM 1498 N N . MET B 1 1 ? -6.605 30.484 25.031 1 23.06 1 MET B N 1
ATOM 1499 C CA . MET B 1 1 ? -7.395 29.281 25.328 1 23.06 1 MET B CA 1
ATOM 1500 C C . MET B 1 1 ? -6.605 28.016 25.016 1 23.06 1 MET B C 1
ATOM 1502 O O . MET B 1 1 ? -6.309 27.75 23.844 1 23.06 1 MET B O 1
ATOM 1506 N N . LEU B 1 2 ? -5.648 27.578 25.797 1 25.98 2 LEU B N 1
ATOM 1507 C CA . LEU B 1 2 ? -4.574 26.594 25.844 1 25.98 2 LEU B CA 1
ATOM 1508 C C . LEU B 1 2 ? -5.121 25.172 25.641 1 25.98 2 LEU B C 1
ATOM 1510 O O . LEU B 1 2 ? -5.895 24.688 26.469 1 25.98 2 LEU B O 1
ATOM 1514 N N . LEU B 1 3 ? -5.355 24.719 24.391 1 32.81 3 LEU B N 1
ATOM 1515 C CA . LEU B 1 3 ? -5.902 23.391 24.094 1 32.81 3 LEU B CA 1
ATOM 1516 C C . LEU B 1 3 ? -5.152 22.312 24.875 1 32.81 3 LEU B C 1
ATOM 1518 O O . LEU B 1 3 ? -3.938 22.156 24.703 1 32.81 3 LEU B O 1
ATOM 1522 N N . SER B 1 4 ? -5.539 21.875 26.078 1 33 4 SER B N 1
ATOM 1523 C CA . SER B 1 4 ? -5.117 20.812 26.984 1 33 4 SER B CA 1
ATOM 1524 C C . SER B 1 4 ? -4.781 19.547 26.219 1 33 4 SER B C 1
ATOM 1526 O O . SER B 1 4 ? -5.512 19.156 25.297 1 33 4 SER B O 1
ATOM 1528 N N . TYR B 1 5 ? -3.605 19.125 26.188 1 35.22 5 TYR B N 1
ATOM 1529 C CA . TYR B 1 5 ? -2.918 17.922 25.703 1 35.22 5 TYR B CA 1
ATOM 1530 C C . TYR B 1 5 ? -3.641 16.672 26.156 1 35.22 5 TYR B C 1
ATOM 1532 O O . TYR B 1 5 ? -3.506 16.25 27.312 1 35.22 5 TYR B O 1
ATOM 1540 N N . ALA B 1 6 ? -4.895 16.406 25.75 1 31.92 6 ALA B N 1
ATOM 1541 C CA . ALA B 1 6 ? -5.625 15.227 26.219 1 31.92 6 ALA B CA 1
ATOM 1542 C C . ALA B 1 6 ? -4.836 13.945 25.953 1 31.92 6 ALA B C 1
ATOM 1544 O O . ALA B 1 6 ? -4.395 13.703 24.828 1 31.92 6 ALA B O 1
ATOM 1545 N N . LYS B 1 7 ? -4.211 13.336 26.781 1 32.75 7 LYS B N 1
ATOM 1546 C CA . LYS B 1 7 ? -3.629 11.992 26.797 1 32.75 7 LYS B CA 1
ATOM 1547 C C . LYS B 1 7 ? -4.398 11.039 25.891 1 32.75 7 LYS B C 1
ATOM 1549 O O . LYS B 1 7 ? -3.877 10.594 24.875 1 32.75 7 LYS B O 1
ATOM 1554 N N . GLY B 1 8 ? -5.02 9.898 26.484 1 35.03 8 GLY B N 1
ATOM 1555 C CA . GLY B 1 8 ? -5.73 8.797 25.859 1 35.03 8 GLY B CA 1
ATOM 1556 C C . GLY B 1 8 ? -6.828 9.25 24.906 1 35.03 8 GLY B C 1
ATOM 1557 O O . GLY B 1 8 ? -7.402 8.438 24.188 1 35.03 8 GLY B O 1
ATOM 1558 N N . SER B 1 9 ? -7.75 10.344 25.312 1 35.53 9 SER B N 1
ATOM 1559 C CA . SER B 1 9 ? -9.148 10.734 25.406 1 35.53 9 SER B CA 1
ATOM 1560 C C . SER B 1 9 ? -9.617 11.445 24.141 1 35.53 9 SER B C 1
ATOM 1562 O O . SER B 1 9 ? -8.789 11.906 23.344 1 35.53 9 SER B O 1
ATOM 1564 N N . ASP B 1 10 ? -11.008 11.617 23.953 1 43.5 10 ASP B N 1
ATOM 1565 C CA . ASP B 1 10 ? -11.914 12.469 23.188 1 43.5 10 ASP B CA 1
ATOM 1566 C C . ASP B 1 10 ? -11.391 13.898 23.109 1 43.5 10 ASP B C 1
ATOM 1568 O O . ASP B 1 10 ? -11.148 14.531 24.141 1 43.5 10 ASP B O 1
ATOM 1572 N N . PHE B 1 11 ? -10.516 14.133 22.297 1 45.19 11 PHE B N 1
ATOM 1573 C CA . PHE B 1 11 ? -10.148 15.539 22.156 1 45.19 11 PHE B CA 1
ATOM 1574 C C . PHE B 1 11 ? -11.391 16.422 22.094 1 45.19 11 PHE B C 1
ATOM 1576 O O . PHE B 1 11 ? -12.242 16.234 21.219 1 45.19 11 PHE B O 1
ATOM 1583 N N . MET B 1 12 ? -11.844 16.562 23.297 1 45.94 12 MET B N 1
ATOM 1584 C CA . MET B 1 12 ? -13.031 17.406 23.453 1 45.94 12 MET B CA 1
ATOM 1585 C C . MET B 1 12 ? -12.688 18.875 23.203 1 45.94 12 MET B C 1
ATOM 1587 O O . MET B 1 12 ? -11.672 19.375 23.688 1 45.94 12 MET B O 1
ATOM 1591 N N . THR B 1 13 ? -12.891 19.391 22.156 1 42.25 13 THR B N 1
ATOM 1592 C CA . THR B 1 13 ? -13.008 20.844 22.234 1 42.25 13 THR B CA 1
ATOM 1593 C C . THR B 1 13 ? -14.242 21.234 23.047 1 42.25 13 THR B C 1
ATOM 1595 O O . THR B 1 13 ? -15.062 20.391 23.406 1 42.25 13 THR B O 1
ATOM 1598 N N . ASP B 1 14 ? -14.977 22.359 22.938 1 42.78 14 ASP B N 1
ATOM 1599 C CA . ASP B 1 14 ? -16.141 22.906 23.609 1 42.78 14 ASP B CA 1
ATOM 1600 C C . ASP B 1 14 ? -17.281 21.906 23.672 1 42.78 14 ASP B C 1
ATOM 1602 O O . ASP B 1 14 ? -18.438 22.25 23.422 1 42.78 14 ASP B O 1
ATOM 1606 N N . GLY B 1 15 ? -17.156 20.469 24.141 1 46 15 GLY B N 1
ATOM 1607 C CA . GLY B 1 15 ? -18.203 19.484 24.375 1 46 15 GLY B CA 1
ATOM 1608 C C . GLY B 1 15 ? -18.266 18.422 23.281 1 46 15 GLY B C 1
ATOM 1609 O O . GLY B 1 15 ? -18.984 17.438 23.422 1 46 15 GLY B O 1
ATOM 1610 N N . LYS B 1 16 ? -18.203 18.672 21.984 1 50.69 16 LYS B N 1
ATOM 1611 C CA . LYS B 1 16 ? -18.359 17.766 20.859 1 50.69 16 LYS B CA 1
ATOM 1612 C C . LYS B 1 16 ? -17.062 17.031 20.547 1 50.69 16 LYS B C 1
ATOM 1614 O O . LYS B 1 16 ? -16.031 17.672 20.297 1 50.69 16 LYS B O 1
ATOM 1619 N N . MET B 1 17 ? -16.844 15.797 21 1 60.59 17 MET B N 1
ATOM 1620 C CA . MET B 1 17 ? -15.68 15.008 20.656 1 60.59 17 MET B CA 1
ATOM 1621 C C . MET B 1 17 ? -15.516 14.906 19.141 1 60.59 17 MET B C 1
ATOM 1623 O O . MET B 1 17 ? -16.422 14.438 18.438 1 60.59 17 MET B O 1
ATOM 1627 N N . PHE B 1 18 ? -14.391 15.492 18.688 1 82.25 18 PHE B N 1
ATOM 1628 C CA . PHE B 1 18 ? -14.266 15.609 17.25 1 82.25 18 PHE B CA 1
ATOM 1629 C C . PHE B 1 18 ? -13.781 14.297 16.641 1 82.25 18 PHE B C 1
ATOM 1631 O O . PHE B 1 18 ? -14.242 13.891 15.57 1 82.25 18 PHE B O 1
ATOM 1638 N N . PHE B 1 19 ? -12.898 13.539 17.469 1 92.81 19 PHE B N 1
ATOM 1639 C CA . PHE B 1 19 ? -12.391 12.289 16.922 1 92.81 19 PHE B CA 1
ATOM 1640 C C . PHE B 1 19 ? -12.664 11.125 17.859 1 92.81 19 PHE B C 1
ATOM 1642 O O . PHE B 1 19 ? -12.578 11.281 19.078 1 92.81 19 PHE B O 1
ATOM 1649 N N . LYS B 1 20 ? -13.047 10.07 17.406 1 94.75 20 LYS B N 1
ATOM 1650 C CA . LYS B 1 20 ? -13.125 8.805 18.125 1 94.75 20 LYS B CA 1
ATOM 1651 C C . LYS B 1 20 ? -12.039 7.84 17.656 1 94.75 20 LYS B C 1
ATOM 1653 O O . LYS B 1 20 ? -11.859 7.633 16.453 1 94.75 20 LYS B O 1
ATOM 1658 N N . LYS B 1 21 ? -11.258 7.34 18.609 1 96.38 21 LYS B N 1
ATOM 1659 C CA . LYS B 1 21 ? -10.305 6.285 18.266 1 96.38 21 LYS B CA 1
ATOM 1660 C C . LYS B 1 21 ? -11.016 4.988 17.906 1 96.38 21 LYS B C 1
ATOM 1662 O O . LYS B 1 21 ? -11.836 4.484 18.688 1 96.38 21 LYS B O 1
ATOM 1667 N N . MET B 1 22 ? -10.742 4.512 16.766 1 97.44 22 MET B N 1
ATOM 1668 C CA . MET B 1 22 ? -11.391 3.316 16.234 1 97.44 22 MET B CA 1
ATOM 1669 C C . MET B 1 22 ? -10.43 2.133 16.219 1 97.44 22 MET B C 1
ATOM 1671 O O . MET B 1 22 ? -9.211 2.316 16.25 1 97.44 22 MET B O 1
ATOM 1675 N N . ASP B 1 23 ? -11 0.915 16.203 1 97.56 23 ASP B N 1
ATOM 1676 C CA . ASP B 1 23 ? -10.195 -0.252 15.844 1 97.56 23 ASP B CA 1
ATOM 1677 C C . ASP B 1 23 ? -9.852 -0.256 14.359 1 97.56 23 ASP B C 1
ATOM 1679 O O . ASP B 1 23 ? -10.719 0.003 13.516 1 97.56 23 ASP B O 1
ATOM 1683 N N . LEU B 1 24 ? -8.625 -0.514 14.078 1 97.5 24 LEU B N 1
ATOM 1684 C CA . LEU B 1 24 ? -8.203 -0.524 12.68 1 97.5 24 LEU B CA 1
ATOM 1685 C C . LEU B 1 24 ? -9.047 -1.501 11.867 1 97.5 24 LEU B C 1
ATOM 1687 O O . LEU B 1 24 ? -9.289 -1.277 10.68 1 97.5 24 LEU B O 1
ATOM 1691 N N . SER B 1 25 ? -9.484 -2.541 12.523 1 96.25 25 SER B N 1
ATOM 1692 C CA . SER B 1 25 ? -10.297 -3.557 11.859 1 96.25 25 SER B CA 1
ATOM 1693 C C . SER B 1 25 ? -11.656 -3.004 11.461 1 96.25 25 SER B C 1
ATOM 1695 O O . SER B 1 25 ? -12.383 -3.621 10.672 1 96.25 25 SER B O 1
ATOM 1697 N N . ASP B 1 26 ? -12.008 -1.836 11.953 1 96 26 ASP B N 1
ATOM 1698 C CA . ASP B 1 26 ? -13.289 -1.221 11.648 1 96 26 ASP B CA 1
ATOM 1699 C C . ASP B 1 26 ? -13.227 -0.441 10.336 1 96 26 ASP B C 1
ATOM 1701 O O . ASP B 1 26 ? -14.266 -0.054 9.789 1 96 26 ASP B O 1
ATOM 1705 N N . LEU B 1 27 ? -12.055 -0.243 9.891 1 96.88 27 LEU B N 1
ATOM 1706 C CA . LEU B 1 27 ? -11.945 0.515 8.648 1 96.88 27 LEU B CA 1
ATOM 1707 C C . LEU B 1 27 ? -12.484 -0.291 7.469 1 96.88 27 LEU B C 1
ATOM 1709 O O . LEU B 1 27 ? -12.047 -1.423 7.238 1 96.88 27 LEU B O 1
ATOM 1713 N N . GLN B 1 28 ? -13.477 0.162 6.832 1 95.5 28 GLN B N 1
ATOM 1714 C CA . GLN B 1 28 ? -13.984 -0.353 5.566 1 95.5 28 GLN B CA 1
ATOM 1715 C C . GLN B 1 28 ? -13.883 0.698 4.465 1 95.5 28 GLN B C 1
ATOM 1717 O O . GLN B 1 28 ? -14.477 1.773 4.57 1 95.5 28 GLN B O 1
ATOM 1722 N N . CYS B 1 29 ? -13.117 0.288 3.443 1 96.94 29 CYS B N 1
ATOM 1723 C CA . CYS B 1 29 ? -12.898 1.301 2.42 1 96.94 29 CYS B CA 1
ATOM 1724 C C . CYS B 1 29 ? -12.562 0.657 1.079 1 96.94 29 CYS B C 1
ATOM 1726 O O . CYS B 1 29 ? -12.555 -0.569 0.958 1 96.94 29 CYS B O 1
ATOM 1728 N N . ASN B 1 30 ? -12.555 1.466 0.098 1 98.19 30 ASN B N 1
ATOM 1729 C CA . ASN B 1 30 ? -11.82 1.203 -1.136 1 98.19 30 ASN B CA 1
ATOM 1730 C C . ASN B 1 30 ? -10.469 1.922 -1.15 1 98.19 30 ASN B C 1
ATOM 1732 O O . ASN B 1 30 ? -10.414 3.139 -1.337 1 98.19 30 ASN B O 1
ATOM 1736 N N . PRO B 1 31 ? -9.406 1.203 -0.904 1 98.25 31 PRO B N 1
ATOM 1737 C CA . PRO B 1 31 ? -8.109 1.872 -0.758 1 98.25 31 PRO B CA 1
ATOM 1738 C C . PRO B 1 31 ? -7.664 2.58 -2.037 1 98.25 31 PRO B C 1
ATOM 1740 O O . PRO B 1 31 ? -6.918 3.561 -1.976 1 98.25 31 PRO B O 1
ATOM 1743 N N . PHE B 1 32 ? -8.086 2.1 -3.18 1 98.56 32 PHE B N 1
ATOM 1744 C CA . PHE B 1 32 ? -7.746 2.73 -4.453 1 98.56 32 PHE B CA 1
ATOM 1745 C C . PHE B 1 32 ? -8.391 4.109 -4.559 1 98.56 32 PHE B C 1
ATOM 1747 O O . PHE B 1 32 ? -7.715 5.086 -4.887 1 98.56 32 PHE B O 1
ATOM 1754 N N . ASP B 1 33 ? -9.672 4.172 -4.219 1 97.56 33 ASP B N 1
ATOM 1755 C CA . ASP B 1 33 ? -10.406 5.43 -4.289 1 97.56 33 ASP B CA 1
ATOM 1756 C C . ASP B 1 33 ? -10.031 6.352 -3.133 1 97.56 33 ASP B C 1
ATOM 1758 O O . ASP B 1 33 ? -9.867 7.559 -3.324 1 97.56 33 ASP B O 1
ATOM 1762 N N . MET B 1 34 ? -9.898 5.754 -1.97 1 97.31 34 MET B N 1
ATOM 1763 C CA . MET B 1 34 ? -9.609 6.543 -0.776 1 97.31 34 MET B CA 1
ATOM 1764 C C . MET B 1 34 ? -8.305 7.312 -0.934 1 97.31 34 MET B C 1
ATOM 1766 O O . MET B 1 34 ? -8.195 8.453 -0.494 1 97.31 34 MET B O 1
ATOM 1770 N N . ILE B 1 35 ? -7.352 6.762 -1.604 1 98 35 ILE B N 1
ATOM 1771 C CA . ILE B 1 35 ? -6.051 7.402 -1.76 1 98 35 ILE B CA 1
ATOM 1772 C C . ILE B 1 35 ? -5.988 8.133 -3.1 1 98 35 ILE B C 1
ATOM 1774 O O . ILE B 1 35 ? -5.648 9.312 -3.156 1 98 35 ILE B O 1
ATOM 1778 N N . GLY B 1 36 ? -6.453 7.48 -4.137 1 96.75 36 GLY B N 1
ATOM 1779 C CA . GLY B 1 36 ? -6.25 7.988 -5.484 1 96.75 36 GLY B CA 1
ATOM 1780 C C . GLY B 1 36 ? -7.238 9.078 -5.863 1 96.75 36 GLY B C 1
ATOM 1781 O O . GLY B 1 36 ? -6.93 9.945 -6.684 1 96.75 36 GLY B O 1
ATOM 1782 N N . LYS B 1 37 ? -8.406 9.023 -5.312 1 94.44 37 LYS B N 1
ATOM 1783 C CA . LYS B 1 37 ? -9.438 9.969 -5.727 1 94.44 37 LYS B CA 1
ATOM 1784 C C . LYS B 1 37 ? -9.68 11.031 -4.656 1 94.44 37 LYS B C 1
ATOM 1786 O O . LYS B 1 37 ? -9.867 12.203 -4.969 1 94.44 37 LYS B O 1
ATOM 1791 N N . THR B 1 38 ? -9.633 10.625 -3.41 1 93.94 38 THR B N 1
ATOM 1792 C CA . THR B 1 38 ? -10 11.547 -2.342 1 93.94 38 THR B CA 1
ATOM 1793 C C . THR B 1 38 ? -8.773 12.32 -1.854 1 93.94 38 THR B C 1
ATOM 1795 O O . THR B 1 38 ? -8.906 13.359 -1.216 1 93.94 38 THR B O 1
ATOM 1798 N N . TRP B 1 39 ? -7.59 11.82 -2.174 1 97.94 39 TRP B N 1
ATOM 1799 C CA . TRP B 1 39 ? -6.336 12.422 -1.72 1 97.94 39 TRP B CA 1
ATOM 1800 C C . TRP B 1 39 ? -6.254 12.422 -0.197 1 97.94 39 TRP B C 1
ATOM 1802 O O . TRP B 1 39 ? -7.184 11.969 0.481 1 97.94 39 TRP B O 1
ATOM 1812 N N . TYR B 1 40 ? -5.191 12.797 0.359 1 98.88 40 TYR B N 1
ATOM 1813 C CA . TYR B 1 40 ? -5.004 12.945 1.798 1 98.88 40 TYR B CA 1
ATOM 1814 C C . TYR B 1 40 ? -3.902 13.953 2.104 1 98.88 40 TYR B C 1
ATOM 1816 O O . TYR B 1 40 ? -3.129 14.32 1.219 1 98.88 40 TYR B O 1
ATOM 1824 N N . LEU B 1 41 ? -3.932 14.477 3.307 1 98.94 41 LEU B N 1
ATOM 1825 C CA . LEU B 1 41 ? -2.816 15.297 3.775 1 98.94 41 LEU B CA 1
ATOM 1826 C C . LEU B 1 41 ? -1.796 14.445 4.523 1 98.94 41 LEU B C 1
ATOM 1828 O O . LEU B 1 41 ? -2.15 13.711 5.449 1 98.94 41 LEU B O 1
ATOM 1832 N N . LEU B 1 42 ? -0.606 14.477 4.031 1 98.94 42 LEU B N 1
ATOM 1833 C CA . LEU B 1 42 ? 0.55 13.938 4.734 1 98.94 42 LEU B CA 1
ATOM 1834 C C . LEU B 1 42 ? 1.204 14.992 5.613 1 98.94 42 LEU B C 1
ATOM 1836 O O . LEU B 1 42 ? 1.69 16.016 5.109 1 98.94 42 LEU B O 1
ATOM 1840 N N . THR B 1 43 ? 1.204 14.781 6.934 1 98.94 43 THR B N 1
ATOM 1841 C CA . THR B 1 43 ? 1.648 15.805 7.879 1 98.94 43 THR B CA 1
ATOM 1842 C C . THR B 1 43 ? 2.629 15.219 8.891 1 98.94 43 THR B C 1
ATOM 1844 O O . THR B 1 43 ? 2.459 14.078 9.336 1 98.94 43 THR B O 1
ATOM 1847 N N . SER B 1 44 ? 3.623 15.922 9.227 1 98.88 44 SER B N 1
ATOM 1848 C CA . SER B 1 44 ? 4.559 15.539 10.273 1 98.88 44 SER B CA 1
ATOM 1849 C C . SER B 1 44 ? 4.984 16.734 11.109 1 98.88 44 SER B C 1
ATOM 1851 O O . SER B 1 44 ? 5.125 17.844 10.586 1 98.88 44 SER B O 1
ATOM 1853 N N . GLY B 1 45 ? 5.289 16.484 12.359 1 98.75 45 GLY B N 1
ATOM 1854 C CA . GLY B 1 45 ? 5.617 17.547 13.312 1 98.75 45 GLY B CA 1
ATOM 1855 C C . GLY B 1 45 ? 4.527 17.781 14.344 1 98.75 45 GLY B C 1
ATOM 1856 O O . GLY B 1 45 ? 3.531 17.047 14.375 1 98.75 45 GLY B O 1
ATOM 1857 N N . THR B 1 46 ? 4.703 18.766 15.195 1 98.12 46 THR B N 1
ATOM 1858 C CA . THR B 1 46 ? 3.721 19.188 16.188 1 98.12 46 THR B CA 1
ATOM 1859 C C . THR B 1 46 ? 2.963 20.422 15.719 1 98.12 46 THR B C 1
ATOM 1861 O O . THR B 1 46 ? 3.396 21.094 14.781 1 98.12 46 THR B O 1
ATOM 1864 N N . PRO B 1 47 ? 1.841 20.656 16.312 1 97.06 47 PRO B N 1
ATOM 1865 C CA . PRO B 1 47 ? 1.056 21.812 15.859 1 97.06 47 PRO B CA 1
ATOM 1866 C C . PRO B 1 47 ? 1.844 23.109 15.898 1 97.06 47 PRO B C 1
ATOM 1868 O O . PRO B 1 47 ? 1.531 24.047 15.156 1 97.06 47 PRO B O 1
ATOM 1871 N N . GLU B 1 48 ? 2.887 23.219 16.656 1 96.31 48 GLU B N 1
ATOM 1872 C CA . GLU B 1 48 ? 3.703 24.438 16.766 1 96.31 48 GLU B CA 1
ATOM 1873 C C . GLU B 1 48 ? 4.73 24.5 15.641 1 96.31 48 GLU B C 1
ATOM 1875 O O . GLU B 1 48 ? 5.27 25.562 15.344 1 96.31 48 GLU B O 1
ATOM 1880 N N . ASP B 1 49 ? 5.07 23.344 15.117 1 97.88 49 ASP B N 1
ATOM 1881 C CA . ASP B 1 49 ? 6.094 23.234 14.086 1 97.88 49 ASP B CA 1
ATOM 1882 C C . ASP B 1 49 ? 5.863 22.016 13.203 1 97.88 49 ASP B C 1
ATOM 1884 O O . ASP B 1 49 ? 6.418 20.938 13.469 1 97.88 49 ASP B O 1
ATOM 1888 N N . TYR B 1 50 ? 5.09 22.172 12.156 1 98.5 50 TYR B N 1
ATOM 1889 C CA . TYR B 1 50 ? 4.754 21.078 11.242 1 98.5 50 TYR B CA 1
ATOM 1890 C C . TYR B 1 50 ? 4.695 21.578 9.805 1 98.5 50 TYR B C 1
ATOM 1892 O O . TYR B 1 50 ? 4.703 22.797 9.562 1 98.5 50 TYR B O 1
ATOM 1900 N N . ASN B 1 51 ? 4.727 20.688 8.906 1 98.62 51 ASN B N 1
ATOM 1901 C CA . ASN B 1 51 ? 4.285 20.953 7.535 1 98.62 51 ASN B CA 1
ATOM 1902 C C . ASN B 1 51 ? 3.375 19.828 7.023 1 98.62 51 ASN B C 1
ATOM 1904 O O . ASN B 1 51 ? 3.379 18.719 7.562 1 98.62 51 ASN B O 1
ATOM 1908 N N . THR B 1 52 ? 2.537 20.203 6.102 1 98.81 52 THR B N 1
ATOM 1909 C CA . THR B 1 52 ? 1.59 19.281 5.477 1 98.81 52 THR B CA 1
ATOM 1910 C C . THR B 1 52 ? 1.617 19.438 3.957 1 98.81 52 THR B C 1
ATOM 1912 O O . THR B 1 52 ? 2.033 20.469 3.436 1 98.81 52 THR B O 1
ATOM 1915 N N . MET B 1 53 ? 1.219 18.375 3.314 1 98.81 53 MET B N 1
ATOM 1916 C CA . MET B 1 53 ? 1.061 18.406 1.863 1 98.81 53 MET B CA 1
ATOM 1917 C C . MET B 1 53 ? -0.049 17.453 1.417 1 98.81 53 MET B C 1
ATOM 1919 O O . MET B 1 53 ? -0.333 16.469 2.092 1 98.81 53 MET B O 1
ATOM 1923 N N . THR B 1 54 ? -0.661 17.812 0.277 1 98.81 54 THR B N 1
ATOM 1924 C CA . THR B 1 54 ? -1.59 16.891 -0.357 1 98.81 54 THR B CA 1
ATOM 1925 C C . THR B 1 54 ? -0.833 15.781 -1.09 1 98.81 54 THR B C 1
ATOM 1927 O O . THR B 1 54 ? 0.163 16.047 -1.767 1 98.81 54 THR B O 1
ATOM 1930 N N . ALA B 1 55 ? -1.246 14.586 -0.867 1 98.75 55 ALA B N 1
ATOM 1931 C CA . ALA B 1 55 ? -0.732 13.43 -1.598 1 98.75 55 ALA B CA 1
ATOM 1932 C C . ALA B 1 55 ? -1.872 12.594 -2.174 1 98.75 55 ALA B C 1
ATOM 1934 O O . ALA B 1 55 ? -2.957 12.531 -1.59 1 98.75 55 ALA B O 1
ATOM 1935 N N . SER B 1 56 ? -1.569 12 -3.295 1 98.5 56 SER B N 1
ATOM 1936 C CA . SER B 1 56 ? -2.547 11.141 -3.949 1 98.5 56 SER B CA 1
ATOM 1937 C C . SER B 1 56 ? -1.95 9.773 -4.273 1 98.5 56 SER B C 1
ATOM 1939 O O . SER B 1 56 ? -2.586 8.953 -4.938 1 98.5 56 SER B O 1
ATOM 1941 N N . TRP B 1 57 ? -0.709 9.539 -3.984 1 98.88 57 TRP B N 1
ATOM 1942 C CA . TRP B 1 57 ? -0.07 8.234 -4.094 1 98.88 57 TRP B CA 1
ATOM 1943 C C . TRP B 1 57 ? 0.215 7.648 -2.717 1 98.88 57 TRP B C 1
ATOM 1945 O O . TRP B 1 57 ? 0.583 8.375 -1.79 1 98.88 57 TRP B O 1
ATOM 1955 N N . GLY B 1 58 ? 0.065 6.363 -2.615 1 98.88 58 GLY B N 1
ATOM 1956 C CA . GLY B 1 58 ? 0.238 5.613 -1.381 1 98.88 58 GLY B CA 1
ATOM 1957 C C . GLY B 1 58 ? -0.467 4.27 -1.396 1 98.88 58 GLY B C 1
ATOM 1958 O O . GLY B 1 58 ? -1.057 3.885 -2.406 1 98.88 58 GLY B O 1
ATOM 1959 N N . ALA B 1 59 ? -0.343 3.582 -0.284 1 98.94 59 ALA B N 1
ATOM 1960 C CA . ALA B 1 59 ? -0.979 2.273 -0.162 1 98.94 59 ALA B CA 1
ATOM 1961 C C . ALA B 1 59 ? -1.125 1.868 1.303 1 98.94 59 ALA B C 1
ATOM 1963 O O . ALA B 1 59 ? -0.407 2.377 2.168 1 98.94 59 ALA B O 1
ATOM 1964 N N . MET B 1 60 ? -2.049 1.012 1.558 1 98.81 60 MET B N 1
ATOM 1965 C CA . MET B 1 60 ? -2.289 0.504 2.904 1 98.81 60 MET B CA 1
ATOM 1966 C C . MET B 1 60 ? -2.334 -1.021 2.912 1 98.81 60 MET B C 1
ATOM 1968 O O . MET B 1 60 ? -2.875 -1.635 1.989 1 98.81 60 MET B O 1
ATOM 1972 N N . GLY B 1 61 ? -1.814 -1.588 3.902 1 98.75 61 GLY B N 1
ATOM 1973 C CA . GLY B 1 61 ? -1.795 -3.035 4.055 1 98.75 61 GLY B CA 1
ATOM 1974 C C . GLY B 1 61 ? -1.013 -3.494 5.27 1 98.75 61 GLY B C 1
ATOM 1975 O O . GLY B 1 61 ? -1.222 -2.994 6.375 1 98.75 61 GLY B O 1
ATOM 1976 N N . GLU B 1 62 ? -0.175 -4.5 5.051 1 98.81 62 GLU B N 1
ATOM 1977 C CA . GLU B 1 62 ? 0.635 -5.117 6.098 1 98.81 62 GLU B CA 1
ATOM 1978 C C . GLU B 1 62 ? 2.1 -5.207 5.676 1 98.81 62 GLU B C 1
ATOM 1980 O O . GLU B 1 62 ? 2.404 -5.594 4.547 1 98.81 62 GLU B O 1
ATOM 1985 N N . MET B 1 63 ? 2.955 -4.805 6.531 1 98.75 63 MET B N 1
ATOM 1986 C CA . MET B 1 63 ? 4.391 -4.941 6.309 1 98.75 63 MET B CA 1
ATOM 1987 C C . MET B 1 63 ? 5.121 -5.238 7.613 1 98.75 63 MET B C 1
ATOM 1989 O O . MET B 1 63 ? 4.914 -4.547 8.617 1 98.75 63 MET B O 1
ATOM 1993 N N . TRP B 1 64 ? 5.922 -6.285 7.566 1 98.31 64 TRP B N 1
ATOM 1994 C CA . TRP B 1 64 ? 6.754 -6.711 8.688 1 98.31 64 TRP B CA 1
ATOM 1995 C C . TRP B 1 64 ? 5.906 -6.977 9.93 1 98.31 64 TRP B C 1
ATOM 1997 O O . TRP B 1 64 ? 6.223 -6.488 11.016 1 98.31 64 TRP B O 1
ATOM 2007 N N . GLY B 1 65 ? 4.809 -7.523 9.734 1 97.75 65 GLY B N 1
ATOM 2008 C CA . GLY B 1 65 ? 3.975 -8.016 10.82 1 97.75 65 GLY B CA 1
ATOM 2009 C C . GLY B 1 65 ? 3.105 -6.945 11.445 1 97.75 65 GLY B C 1
ATOM 2010 O O . GLY B 1 65 ? 2.6 -7.117 12.555 1 97.75 65 GLY B O 1
ATOM 2011 N N . ALA B 1 66 ? 2.932 -5.852 10.773 1 98.44 66 ALA B N 1
ATOM 2012 C CA . ALA B 1 66 ? 2.131 -4.754 11.32 1 98.44 66 ALA B CA 1
ATOM 2013 C C . ALA B 1 66 ? 1.326 -4.066 10.219 1 98.44 66 ALA B C 1
ATOM 2015 O O . ALA B 1 66 ? 1.752 -4.027 9.062 1 98.44 66 ALA B O 1
ATOM 2016 N N . PRO B 1 67 ? 0.108 -3.549 10.617 1 98.88 67 PRO B N 1
ATOM 2017 C CA . PRO B 1 67 ? -0.567 -2.684 9.641 1 98.88 67 PRO B CA 1
ATOM 2018 C C . PRO B 1 67 ? 0.31 -1.523 9.18 1 98.88 67 PRO B C 1
ATOM 2020 O O . PRO B 1 67 ? 1.042 -0.938 9.977 1 98.88 67 PRO B O 1
ATOM 2023 N N . SER B 1 68 ? 0.246 -1.249 7.879 1 98.88 68 SER B N 1
ATOM 2024 C CA . SER B 1 68 ? 1.227 -0.3 7.359 1 98.88 68 SER B CA 1
ATOM 2025 C C . SER B 1 68 ? 0.585 0.683 6.387 1 98.88 68 SER B C 1
ATOM 2027 O O . SER B 1 68 ? -0.438 0.376 5.77 1 98.88 68 SER B O 1
ATOM 2029 N N . PHE B 1 69 ? 1.113 1.816 6.336 1 98.94 69 PHE B N 1
ATOM 2030 C CA . PHE B 1 69 ? 0.814 2.846 5.348 1 98.94 69 PHE B CA 1
ATOM 2031 C C . PHE B 1 69 ? 2.068 3.236 4.574 1 98.94 69 PHE B C 1
ATOM 2033 O O . PHE B 1 69 ? 3.094 3.57 5.172 1 98.94 69 PHE B O 1
ATOM 2040 N N . HIS B 1 70 ? 1.972 3.15 3.252 1 98.94 70 HIS B N 1
ATOM 2041 C CA . HIS B 1 70 ? 3.059 3.49 2.342 1 98.94 70 HIS B CA 1
ATOM 2042 C C . HIS B 1 70 ? 2.805 4.828 1.657 1 98.94 70 HIS B C 1
ATOM 2044 O O . HIS B 1 70 ? 1.697 5.086 1.18 1 98.94 70 HIS B O 1
ATOM 2050 N N . CYS B 1 71 ? 3.801 5.676 1.621 1 98.88 71 CYS B N 1
ATOM 2051 C CA . CYS B 1 71 ? 3.682 6.934 0.896 1 98.88 71 CYS B CA 1
ATOM 2052 C C . CYS B 1 71 ? 5.008 7.32 0.254 1 98.88 71 CYS B C 1
ATOM 2054 O O . CYS B 1 71 ? 6.039 6.703 0.525 1 98.88 71 CYS B O 1
ATOM 2056 N N . VAL B 1 72 ? 4.984 8.258 -0.655 1 98.88 72 VAL B N 1
ATOM 2057 C CA . VAL B 1 72 ? 6.168 8.758 -1.342 1 98.88 72 VAL B CA 1
ATOM 2058 C C . VAL B 1 72 ? 6.164 10.289 -1.332 1 98.88 72 VAL B C 1
ATOM 2060 O O . VAL B 1 72 ? 5.105 10.914 -1.422 1 98.88 72 VAL B O 1
ATOM 2063 N N . VAL B 1 73 ? 7.324 10.797 -1.184 1 98.81 73 VAL B N 1
ATOM 2064 C CA . VAL B 1 73 ? 7.488 12.25 -1.139 1 98.81 73 VAL B CA 1
ATOM 2065 C C . VAL B 1 73 ? 8.641 12.664 -2.043 1 98.81 73 VAL B C 1
ATOM 2067 O O . VAL B 1 73 ? 9.75 12.125 -1.938 1 98.81 73 VAL B O 1
ATOM 2070 N N . ARG B 1 74 ? 8.359 13.609 -2.938 1 98.62 74 ARG B N 1
ATOM 2071 C CA . ARG B 1 74 ? 9.445 14.133 -3.766 1 98.62 74 ARG B CA 1
ATOM 2072 C C . ARG B 1 74 ? 10.492 14.836 -2.914 1 98.62 74 ARG B C 1
ATOM 2074 O O . ARG B 1 74 ? 10.164 15.5 -1.931 1 98.62 74 ARG B O 1
ATOM 2081 N N . THR B 1 75 ? 11.727 14.797 -3.387 1 98.19 75 THR B N 1
ATOM 2082 C CA . THR B 1 75 ? 12.844 15.25 -2.568 1 98.19 75 THR B CA 1
ATOM 2083 C C . THR B 1 75 ? 12.844 16.766 -2.449 1 98.19 75 THR B C 1
ATOM 2085 O O . THR B 1 75 ? 13.539 17.328 -1.599 1 98.19 75 THR B O 1
ATOM 2088 N N . ASN B 1 76 ? 12.086 17.453 -3.268 1 97.75 76 ASN B N 1
ATOM 2089 C CA . ASN B 1 76 ? 12.062 18.922 -3.203 1 97.75 76 ASN B CA 1
ATOM 2090 C C . ASN B 1 76 ? 10.875 19.422 -2.381 1 97.75 76 ASN B C 1
ATOM 2092 O O . ASN B 1 76 ? 10.633 20.625 -2.307 1 97.75 76 ASN B O 1
ATOM 2096 N N . ARG B 1 77 ? 10.117 18.578 -1.823 1 98.19 77 ARG B N 1
ATOM 2097 C CA . ARG B 1 77 ? 8.992 19 -0.998 1 98.19 77 ARG B CA 1
ATOM 2098 C C . ARG B 1 77 ? 9.445 19.359 0.411 1 98.19 77 ARG B C 1
ATOM 2100 O O . ARG B 1 77 ? 10.219 18.625 1.03 1 98.19 77 ARG B O 1
ATOM 2107 N N . TYR B 1 78 ? 8.922 20.453 0.903 1 98.44 78 TYR B N 1
ATOM 2108 C CA . TYR B 1 78 ? 9.266 20.953 2.23 1 98.44 78 TYR B CA 1
ATOM 2109 C C . TYR B 1 78 ? 8.914 19.922 3.305 1 98.44 78 TYR B C 1
ATOM 2111 O O . TYR B 1 78 ? 9.625 19.797 4.305 1 98.44 78 TYR B O 1
ATOM 2119 N N . THR B 1 79 ? 7.859 19.172 3.145 1 98.5 79 THR B N 1
ATOM 2120 C CA . THR B 1 79 ? 7.367 18.172 4.086 1 98.5 79 THR B CA 1
ATOM 2121 C C . THR B 1 79 ? 8.422 17.094 4.34 1 98.5 79 THR B C 1
ATOM 2123 O O . THR B 1 79 ? 8.484 16.516 5.426 1 98.5 79 THR B O 1
ATOM 2126 N N . LEU B 1 80 ? 9.297 16.859 3.377 1 98.69 80 LEU B N 1
ATOM 2127 C CA . LEU B 1 80 ? 10.344 15.852 3.549 1 98.69 80 LEU B CA 1
ATOM 2128 C C . LEU B 1 80 ? 11.227 16.188 4.742 1 98.69 80 LEU B C 1
ATOM 2130 O O . LEU B 1 80 ? 11.617 15.297 5.5 1 98.69 80 LEU B O 1
ATOM 2134 N N . ASN B 1 81 ? 11.531 17.438 4.906 1 98.25 81 ASN B N 1
ATOM 2135 C CA . ASN B 1 81 ? 12.336 17.859 6.047 1 98.25 81 ASN B CA 1
ATOM 2136 C C . ASN B 1 81 ? 11.688 17.469 7.371 1 98.25 81 ASN B C 1
ATOM 2138 O O . ASN B 1 81 ? 12.367 17.062 8.305 1 98.25 81 ASN B O 1
ATOM 2142 N N . TYR B 1 82 ? 10.414 17.578 7.43 1 98.75 82 TYR B N 1
ATOM 2143 C CA . TYR B 1 82 ? 9.695 17.25 8.656 1 98.75 82 TYR B CA 1
ATOM 2144 C C . TYR B 1 82 ? 9.617 15.742 8.859 1 98.75 82 TYR B C 1
ATOM 2146 O O . TYR B 1 82 ? 9.695 15.266 9.992 1 98.75 82 TYR B O 1
ATOM 2154 N N . LEU B 1 83 ? 9.445 15.016 7.805 1 98.81 83 LEU B N 1
ATOM 2155 C CA . LEU B 1 83 ? 9.5 13.562 7.922 1 98.81 83 LEU B CA 1
ATOM 2156 C C . LEU B 1 83 ? 10.867 13.109 8.422 1 98.81 83 LEU B C 1
ATOM 2158 O O . LEU B 1 83 ? 10.953 12.195 9.25 1 98.81 83 LEU B O 1
ATOM 2162 N N . ASP B 1 84 ? 11.906 13.773 7.961 1 98.56 84 ASP B N 1
ATOM 2163 C CA . ASP B 1 84 ? 13.25 13.398 8.367 1 98.56 84 ASP B CA 1
ATOM 2164 C C . ASP B 1 84 ? 13.492 13.719 9.844 1 98.56 84 ASP B C 1
ATOM 2166 O O . ASP B 1 84 ? 14.219 13 10.523 1 98.56 84 ASP B O 1
ATOM 2170 N N . GLN B 1 85 ? 12.836 14.719 10.328 1 98.44 85 GLN B N 1
ATOM 2171 C CA . GLN B 1 85 ? 13.117 15.227 11.664 1 98.44 85 GLN B CA 1
ATOM 2172 C C . GLN B 1 85 ? 12.203 14.578 12.703 1 98.44 85 GLN B C 1
ATOM 2174 O O . GLN B 1 85 ? 12.445 14.695 13.906 1 98.44 85 GLN B O 1
ATOM 2179 N N . ASN B 1 86 ? 11.164 13.969 12.242 1 98.81 86 ASN B N 1
ATOM 2180 C CA . ASN B 1 86 ? 10.18 13.406 13.172 1 98.81 86 ASN B CA 1
ATOM 2181 C C . ASN B 1 86 ? 9.984 11.914 12.945 1 98.81 86 ASN B C 1
ATOM 2183 O O . ASN B 1 86 ? 10.219 11.406 11.844 1 98.81 86 ASN B O 1
ATOM 2187 N N . GLU B 1 87 ? 9.562 11.258 14 1 98.62 87 GLU B N 1
ATOM 2188 C CA . GLU B 1 87 ? 9.328 9.812 13.945 1 98.62 87 GLU B CA 1
ATOM 2189 C C . GLU B 1 87 ? 7.941 9.5 13.383 1 98.62 87 GLU B C 1
ATOM 2191 O O . GLU B 1 87 ? 7.762 8.508 12.68 1 98.62 87 GLU B O 1
ATOM 2196 N N . LEU B 1 88 ? 7.016 10.383 13.711 1 98.94 88 LEU B N 1
ATOM 2197 C CA . LEU B 1 88 ? 5.617 10.109 13.406 1 98.94 88 LEU B CA 1
ATOM 2198 C C . LEU B 1 88 ? 5.133 10.969 12.242 1 98.94 88 LEU B C 1
ATOM 2200 O O . LEU B 1 88 ? 5.668 12.055 12.008 1 98.94 88 LEU B O 1
ATOM 2204 N N . PHE B 1 89 ? 4.16 10.531 11.5 1 98.94 89 PHE B N 1
ATOM 2205 C CA . PHE B 1 89 ? 3.383 11.32 10.555 1 98.94 89 PHE B CA 1
ATOM 2206 C C . PHE B 1 89 ? 1.917 10.898 10.578 1 98.94 89 PHE B C 1
ATOM 2208 O O . PHE B 1 89 ? 1.577 9.844 11.109 1 98.94 89 PHE B O 1
ATOM 2215 N N . SER B 1 90 ? 1.079 11.766 10.102 1 98.94 90 SER B N 1
ATOM 2216 C CA . SER B 1 90 ? -0.332 11.438 9.938 1 98.94 90 SER B CA 1
ATOM 2217 C C . SER B 1 90 ? -0.729 11.43 8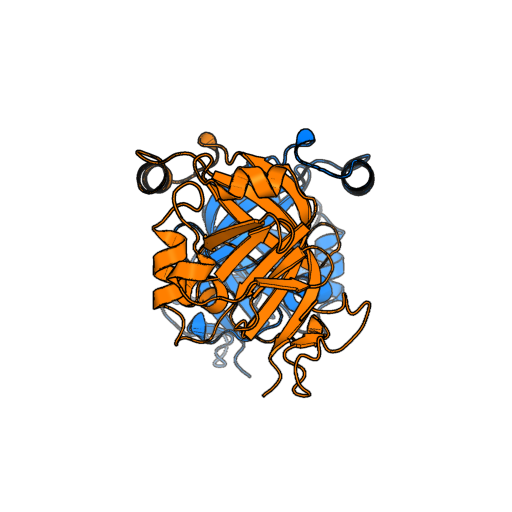.461 1 98.94 90 SER B C 1
ATOM 2219 O O . SER B 1 90 ? -0.215 12.227 7.676 1 98.94 90 SER B O 1
ATOM 2221 N N . ALA B 1 91 ? -1.511 10.523 8.078 1 98.94 91 ALA B N 1
ATOM 2222 C CA . ALA B 1 91 ? -2.311 10.562 6.859 1 98.94 91 ALA B CA 1
ATOM 2223 C C . ALA B 1 91 ? -3.756 10.945 7.164 1 98.94 91 ALA B C 1
ATOM 2225 O O . ALA B 1 91 ? -4.488 10.18 7.797 1 98.94 91 ALA B O 1
ATOM 2226 N N . THR B 1 92 ? -4.172 12.078 6.703 1 98.81 92 THR B N 1
ATOM 2227 C CA . THR B 1 92 ? -5.461 12.648 7.082 1 98.81 92 THR B CA 1
ATOM 2228 C C . THR B 1 92 ? -6.375 12.773 5.871 1 98.81 92 THR B C 1
ATOM 2230 O O . THR B 1 92 ? -6.023 13.422 4.883 1 98.81 92 THR B O 1
ATOM 2233 N N . PHE B 1 93 ? -7.531 12.18 5.984 1 98.62 93 PHE B N 1
ATOM 2234 C CA . PHE B 1 93 ? -8.523 12.188 4.914 1 98.62 93 PHE B CA 1
ATOM 2235 C C . PHE B 1 93 ? -9.695 13.094 5.27 1 98.62 93 PHE B C 1
ATOM 2237 O O . PHE B 1 93 ? -10.062 13.219 6.438 1 98.62 93 PHE B O 1
ATOM 2244 N N . PHE B 1 94 ? -10.312 13.703 4.234 1 97.88 94 PHE B N 1
ATOM 2245 C CA . PHE B 1 94 ? -11.352 14.703 4.43 1 97.88 94 PHE B CA 1
ATOM 2246 C C . PHE B 1 94 ? -12.586 14.367 3.605 1 97.88 94 PHE B C 1
ATOM 2248 O O . PHE B 1 94 ? -12.523 13.562 2.678 1 97.88 94 PHE B O 1
ATOM 2255 N N . ASP B 1 95 ? -13.664 15.008 4.008 1 96.5 95 ASP B N 1
ATOM 2256 C CA . ASP B 1 95 ? -14.852 14.969 3.166 1 96.5 95 ASP B CA 1
ATOM 2257 C C . ASP B 1 95 ? -14.625 15.734 1.86 1 96.5 95 ASP B C 1
ATOM 2259 O O . ASP B 1 95 ? -13.758 16.609 1.788 1 96.5 95 ASP B O 1
ATOM 2263 N N . PRO B 1 96 ? -15.406 15.422 0.844 1 95.62 96 PRO B N 1
ATOM 2264 C CA . PRO B 1 96 ? -15.203 16.016 -0.48 1 95.62 96 PRO B CA 1
ATOM 2265 C C . PRO B 1 96 ? -15.227 17.547 -0.454 1 95.62 96 PRO B C 1
ATOM 2267 O O . PRO B 1 96 ? -14.586 18.188 -1.293 1 95.62 96 PRO B O 1
ATOM 2270 N N . GLY B 1 97 ? -15.859 18.125 0.436 1 96.19 97 GLY B N 1
ATOM 2271 C CA . GLY B 1 97 ? -15.969 19.562 0.532 1 96.19 97 GLY B CA 1
ATOM 2272 C C . GLY B 1 97 ? -14.633 20.25 0.796 1 96.19 97 GLY B C 1
ATOM 2273 O O . GLY B 1 97 ? -14.508 21.469 0.621 1 96.19 97 GLY B O 1
ATOM 2274 N N . TYR B 1 98 ? -13.617 19.5 1.073 1 97.69 98 TYR B N 1
ATOM 2275 C CA . TYR B 1 98 ? -12.328 20.094 1.435 1 97.69 98 TYR B CA 1
ATOM 2276 C C . TYR B 1 98 ? -11.344 20 0.281 1 97.69 98 TYR B C 1
ATOM 2278 O O . TYR B 1 98 ? -10.156 20.281 0.447 1 97.69 98 TYR B O 1
ATOM 2286 N N . LYS B 1 99 ? -11.812 19.625 -0.873 1 97.19 99 LYS B N 1
ATOM 2287 C CA . LYS B 1 99 ? -10.953 19.484 -2.049 1 97.19 99 LYS B CA 1
ATOM 2288 C C . LYS B 1 99 ? -10.195 20.781 -2.34 1 97.19 99 LYS B C 1
ATOM 2290 O O . LYS B 1 99 ? -9.016 20.75 -2.686 1 97.19 99 LYS B O 1
ATOM 2295 N N . PRO B 1 100 ? -10.836 22.016 -2.219 1 97.94 100 PRO B N 1
ATOM 2296 C CA . PRO B 1 100 ? -10.07 23.234 -2.451 1 97.94 100 PRO B CA 1
ATOM 2297 C C . PRO B 1 100 ? -8.891 23.391 -1.492 1 97.94 100 PRO B C 1
ATOM 2299 O O . PRO B 1 100 ? -7.805 23.812 -1.903 1 97.94 100 PRO B O 1
ATOM 2302 N N . ALA B 1 101 ? -9.086 23.031 -0.241 1 98.31 101 ALA B N 1
ATOM 2303 C CA . ALA B 1 101 ? -7.992 23.094 0.726 1 98.31 101 ALA B CA 1
ATOM 2304 C C . ALA B 1 101 ? -6.883 22.109 0.362 1 98.31 101 ALA B C 1
ATOM 2306 O O . ALA B 1 101 ? -5.699 22.438 0.446 1 98.31 101 ALA B O 1
ATOM 2307 N N . LEU B 1 102 ? -7.273 20.906 -0.052 1 98.62 102 LEU B N 1
ATOM 2308 C CA . L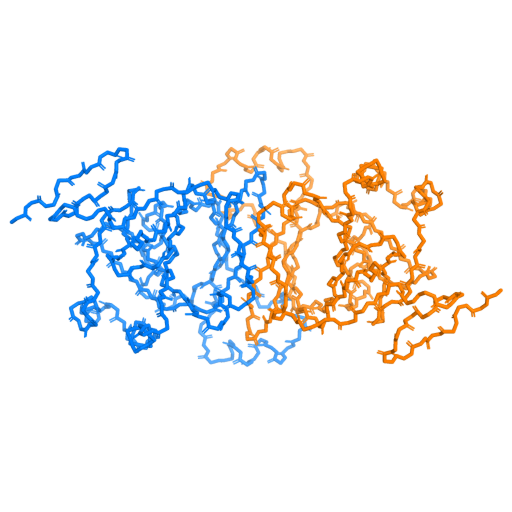EU B 1 102 ? -6.293 19.906 -0.456 1 98.62 102 LEU B CA 1
ATOM 2309 C C . LEU B 1 102 ? -5.531 20.359 -1.694 1 98.62 102 LEU B C 1
ATOM 2311 O O . LEU B 1 102 ? -4.312 20.172 -1.78 1 98.62 102 LEU B O 1
ATOM 2315 N N . GLN B 1 103 ? -6.25 20.938 -2.635 1 98 103 GLN B N 1
ATOM 2316 C CA . GLN B 1 103 ? -5.586 21.469 -3.824 1 98 103 GLN B CA 1
ATOM 2317 C C . GLN B 1 103 ? -4.555 22.531 -3.459 1 98 103 GLN B C 1
ATOM 2319 O O . GLN B 1 103 ? -3.438 22.516 -3.982 1 98 103 GLN B O 1
ATOM 2324 N N . PHE B 1 104 ? -4.914 23.422 -2.568 1 98.5 104 PHE B N 1
ATOM 2325 C CA . PHE B 1 104 ? -4.004 24.484 -2.139 1 98.5 104 PHE B CA 1
ATOM 2326 C C . PHE B 1 104 ? -2.756 23.891 -1.493 1 98.5 104 PHE B C 1
ATOM 2328 O O . PHE B 1 104 ? -1.635 24.281 -1.825 1 98.5 104 PHE B O 1
ATOM 2335 N N . CYS B 1 105 ? -2.939 22.844 -0.624 1 98.5 105 CYS B N 1
ATOM 2336 C CA . CYS B 1 105 ? -1.841 22.234 0.121 1 98.5 105 CYS B CA 1
ATOM 2337 C C . CYS B 1 105 ? -0.938 21.422 -0.801 1 98.5 105 CYS B C 1
ATOM 2339 O O . CYS B 1 105 ? 0.189 21.094 -0.434 1 98.5 105 CYS B O 1
ATOM 2341 N N . GLY B 1 106 ? -1.433 21.078 -1.973 1 97.81 106 GLY B N 1
ATOM 2342 C CA . GLY B 1 106 ? -0.636 20.344 -2.938 1 97.81 106 GLY B CA 1
ATOM 2343 C C . GLY B 1 106 ? 0.105 21.234 -3.912 1 97.81 106 GLY B C 1
ATOM 2344 O O . GLY B 1 106 ? 1.064 20.797 -4.555 1 97.81 106 GLY B O 1
ATOM 2345 N N . THR B 1 107 ? -0.312 22.5 -3.988 1 96.81 107 THR B N 1
ATOM 2346 C CA . THR B 1 107 ? 0.25 23.359 -5.023 1 96.81 107 THR B CA 1
ATOM 2347 C C . THR B 1 107 ? 1.064 24.484 -4.402 1 96.81 107 THR B C 1
ATOM 2349 O O . THR B 1 107 ? 1.722 25.25 -5.117 1 96.81 107 THR B O 1
ATOM 2352 N N . HIS B 1 108 ? 1.049 24.641 -3.084 1 96.44 108 HIS B N 1
ATOM 2353 C CA . HIS B 1 108 ? 1.836 25.641 -2.391 1 96.44 108 HIS B CA 1
ATOM 2354 C C . HIS B 1 108 ? 2.789 25.016 -1.383 1 96.44 108 HIS B C 1
ATOM 2356 O O . HIS B 1 108 ? 2.461 23.984 -0.77 1 96.44 108 HIS B O 1
ATOM 2362 N N . SER B 1 109 ? 3.881 25.688 -1.208 1 95.38 109 SER B N 1
ATOM 2363 C CA . SER B 1 109 ? 4.871 25.203 -0.254 1 95.38 109 SER B CA 1
ATOM 2364 C C . SER B 1 109 ? 4.715 25.891 1.102 1 95.38 109 SER B C 1
ATOM 2366 O O . SER B 1 109 ? 4.469 27.094 1.173 1 95.38 109 SER B O 1
ATOM 2368 N N . GLY B 1 110 ? 4.863 25.094 2.156 1 92.94 110 GLY B N 1
ATOM 2369 C CA . GLY B 1 110 ? 4.848 25.641 3.502 1 92.94 110 GLY B CA 1
ATOM 2370 C C . GLY B 1 110 ? 6.035 26.531 3.793 1 92.94 110 GLY B C 1
ATOM 2371 O O . GLY B 1 110 ? 6.035 27.281 4.773 1 92.94 110 GLY B O 1
ATOM 2372 N N . LYS B 1 111 ? 7.004 26.516 2.947 1 92.44 111 LYS B N 1
ATOM 2373 C CA . LYS B 1 111 ? 8.156 27.406 3.061 1 92.44 111 LYS B CA 1
ATOM 2374 C C . LYS B 1 111 ? 7.742 28.859 2.852 1 92.44 111 LYS B C 1
ATOM 2376 O O . LYS B 1 111 ? 8.32 29.766 3.449 1 92.44 111 LYS B O 1
ATOM 2381 N N . ASP B 1 112 ? 6.703 28.953 2.07 1 92.69 112 ASP B N 1
ATOM 2382 C CA . ASP B 1 112 ? 6.387 30.297 1.571 1 92.69 112 ASP B CA 1
ATOM 2383 C C . ASP B 1 112 ? 5.074 30.797 2.166 1 92.69 112 ASP B C 1
ATOM 2385 O O . ASP B 1 112 ? 4.688 31.953 1.938 1 92.69 112 ASP B O 1
ATOM 2389 N N . CYS B 1 113 ? 4.398 29.938 2.844 1 93.44 113 CYS B N 1
ATOM 2390 C CA . CYS B 1 113 ? 3.119 30.391 3.381 1 93.44 113 CYS B CA 1
ATOM 2391 C C . CYS B 1 113 ? 2.674 29.5 4.539 1 93.44 113 CYS B C 1
ATOM 2393 O O . CYS B 1 113 ? 3.217 28.422 4.742 1 93.44 113 CYS B O 1
ATOM 2395 N N . ASP B 1 114 ? 1.732 30.062 5.266 1 94.19 114 ASP B N 1
ATOM 2396 C CA . ASP B 1 114 ? 1.014 29.281 6.27 1 94.19 114 ASP B CA 1
ATOM 2397 C C . ASP B 1 114 ? -0.212 28.609 5.664 1 94.19 114 ASP B C 1
ATOM 2399 O O . ASP B 1 114 ? -1.276 29.219 5.555 1 94.19 114 ASP B O 1
ATOM 2403 N N . LYS B 1 115 ? -0.097 27.344 5.418 1 96.88 115 LYS B N 1
ATOM 2404 C CA . LYS B 1 115 ? -1.139 26.641 4.676 1 96.88 115 LYS B CA 1
ATOM 2405 C C . LYS B 1 115 ? -2.408 26.484 5.512 1 96.88 115 LYS B C 1
ATOM 2407 O O . LYS B 1 115 ? -3.518 26.531 4.977 1 96.88 115 LYS B O 1
ATOM 2412 N N . ALA B 1 116 ? -2.211 26.297 6.742 1 96.19 116 ALA B N 1
ATOM 2413 C CA . ALA B 1 116 ? -3.381 26.203 7.613 1 96.19 116 ALA B CA 1
ATOM 2414 C C . ALA B 1 116 ? -4.172 27.5 7.621 1 96.19 116 ALA B C 1
ATOM 2416 O O . ALA B 1 116 ? -5.402 27.484 7.516 1 96.19 116 ALA B O 1
ATOM 2417 N N . GLN B 1 117 ? -3.486 28.594 7.793 1 95.25 117 GLN B N 1
ATOM 2418 C CA . GLN B 1 117 ? -4.137 29.906 7.785 1 95.25 117 GLN B CA 1
ATOM 2419 C C . GLN B 1 117 ? -4.855 30.141 6.461 1 95.25 117 GLN B C 1
ATOM 2421 O O . GLN B 1 117 ? -5.988 30.641 6.441 1 95.25 117 GLN B O 1
ATOM 2426 N N . ARG B 1 118 ? -4.238 29.828 5.371 1 97 118 ARG B N 1
ATOM 2427 C CA . ARG B 1 118 ? -4.766 30.094 4.035 1 97 118 ARG B CA 1
ATOM 2428 C C . ARG B 1 118 ? -5.992 29.234 3.744 1 97 118 ARG B C 1
ATOM 2430 O O . ARG B 1 118 ? -6.883 29.641 2.998 1 97 118 ARG B O 1
ATOM 2437 N N . THR B 1 119 ? -6.047 28.062 4.27 1 98.06 119 THR B N 1
ATOM 2438 C CA . THR B 1 119 ? -7.094 27.109 3.914 1 98.06 119 THR B CA 1
ATOM 2439 C C . THR B 1 119 ? -8.164 27.062 4.996 1 98.06 119 THR B C 1
ATOM 2441 O O . THR B 1 119 ? -9.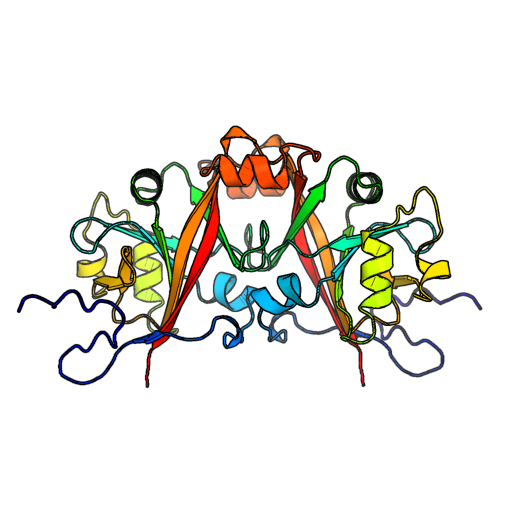258 26.516 4.773 1 98.06 119 THR B O 1
ATOM 2444 N N . GLY B 1 120 ? -7.836 27.5 6.207 1 97.12 120 GLY B N 1
ATOM 2445 C CA . GLY B 1 120 ? -8.758 27.406 7.328 1 97.12 120 GLY B CA 1
ATOM 2446 C C . GLY B 1 120 ? -8.641 26.094 8.086 1 97.12 120 GLY B C 1
ATOM 2447 O O . GLY B 1 120 ? -9.391 25.859 9.039 1 97.12 120 GLY B O 1
ATOM 2448 N N . LEU B 1 121 ? -7.766 25.281 7.715 1 97.62 121 LEU B N 1
ATOM 2449 C CA . LEU B 1 121 ? -7.527 24.047 8.461 1 97.62 121 LEU B CA 1
ATOM 2450 C C . LEU B 1 121 ? -6.969 24.359 9.844 1 97.62 121 LEU B C 1
ATOM 2452 O O . LEU B 1 121 ? -6.156 25.281 10 1 97.62 121 LEU B O 1
ATOM 2456 N N . GLN B 1 122 ? -7.441 23.625 10.836 1 96.94 122 GLN B N 1
ATOM 2457 C CA . GLN B 1 122 ? -7 23.812 12.219 1 96.94 122 GLN B CA 1
ATOM 2458 C C . GLN B 1 122 ? -6.145 22.656 12.695 1 96.94 122 GLN B C 1
ATOM 2460 O O . GLN B 1 122 ? -6.664 21.562 12.984 1 96.94 122 GLN B O 1
ATOM 2465 N N . PRO B 1 123 ? -4.832 22.891 12.828 1 97.75 123 PRO B N 1
ATOM 2466 C CA . PRO B 1 123 ? -3.975 21.797 13.305 1 97.75 123 PRO B CA 1
ATOM 2467 C C . PRO B 1 123 ? -4.305 21.375 14.734 1 97.75 123 PRO B C 1
ATOM 2469 O O . PRO B 1 123 ? -4.641 22.219 15.57 1 97.75 123 PRO B O 1
ATOM 2472 N N . VAL B 1 124 ? -4.277 20.125 14.969 1 96.81 124 VAL B N 1
ATOM 2473 C CA . VAL B 1 124 ? -4.477 19.562 16.297 1 96.81 124 VAL B CA 1
ATOM 2474 C C . VAL B 1 124 ? -3.426 18.484 16.578 1 96.81 124 VAL B C 1
ATOM 2476 O O . VAL B 1 124 ? -2.98 17.797 15.656 1 96.81 124 VAL B O 1
ATOM 2479 N N . LEU B 1 125 ? -3.02 18.422 17.828 1 97.38 125 LEU B N 1
ATOM 2480 C CA . LEU B 1 125 ? -2.137 17.328 18.234 1 97.38 125 LEU B CA 1
ATOM 2481 C C . LEU B 1 125 ? -2.918 16.031 18.438 1 97.38 125 LEU B C 1
ATOM 2483 O O . LEU B 1 125 ? -3.893 16 19.188 1 97.38 125 LEU B O 1
ATOM 2487 N N . LEU B 1 126 ? -2.584 15.047 17.734 1 96.06 126 LEU B N 1
ATOM 2488 C CA . LEU B 1 126 ? -3.195 13.727 17.859 1 96.06 126 LEU B CA 1
ATOM 2489 C C . LEU B 1 126 ? -2.131 12.641 17.953 1 96.06 126 LEU B C 1
ATOM 2491 O O . LEU B 1 126 ? -1.379 12.422 17 1 96.06 126 LEU B O 1
ATOM 2495 N N . GLU B 1 127 ? -2.033 11.891 19.047 1 97 127 GLU B N 1
ATOM 2496 C CA . GLU B 1 127 ? -1.093 10.797 19.281 1 97 127 GLU B CA 1
ATOM 2497 C C . GLU B 1 127 ? 0.342 11.227 18.984 1 97 127 GLU B C 1
ATOM 2499 O O . GLU B 1 127 ? 1.078 10.539 18.281 1 97 127 GLU B O 1
ATOM 2504 N N . GLY B 1 128 ? 0.687 12.43 19.328 1 97.69 128 GLY B N 1
ATOM 2505 C CA . GLY B 1 128 ? 2.076 12.852 19.281 1 97.69 128 GLY B CA 1
ATOM 2506 C C . GLY B 1 128 ? 2.447 13.523 17.969 1 97.69 128 GLY B C 1
ATOM 2507 O O . GLY B 1 128 ? 3.588 13.961 17.797 1 97.69 128 GLY B O 1
ATOM 2508 N N . THR B 1 129 ? 1.569 13.641 17 1 98.62 129 THR B N 1
ATOM 2509 C CA . THR B 1 129 ? 1.825 14.367 15.766 1 98.62 129 THR B CA 1
ATOM 2510 C C . THR B 1 129 ? 0.612 15.195 15.359 1 98.62 129 THR B C 1
ATOM 2512 O O . THR B 1 129 ? -0.374 15.266 16.094 1 98.62 129 THR B O 1
ATOM 2515 N N . THR B 1 130 ? 0.707 15.906 14.227 1 98.56 130 THR B N 1
ATOM 2516 C CA . THR B 1 130 ? -0.302 16.875 13.828 1 98.56 130 THR B CA 1
ATOM 2517 C C . THR B 1 130 ? -1.292 16.266 12.844 1 98.56 130 THR B C 1
ATOM 2519 O O . THR B 1 130 ? -0.895 15.547 11.922 1 98.56 130 THR B O 1
ATOM 2522 N N . SER B 1 131 ? -2.48 16.469 13.133 1 98.31 131 SER B N 1
ATOM 2523 C CA . SER B 1 131 ? -3.576 16.344 12.172 1 98.31 131 SER B CA 1
ATOM 2524 C C . SER B 1 131 ? -4.43 17.609 12.156 1 98.31 131 SER B C 1
ATOM 2526 O O . SER B 1 131 ? -3.926 18.719 12.398 1 98.31 131 SER B O 1
ATOM 2528 N N . PHE B 1 132 ? -5.715 17.484 11.648 1 97.69 132 PHE B N 1
ATOM 2529 C CA . PHE B 1 132 ? -6.535 18.672 11.516 1 97.69 132 PHE B CA 1
ATOM 2530 C C . PHE B 1 132 ? -7.945 18.438 12.047 1 97.69 132 PHE B C 1
ATOM 2532 O O . PHE B 1 132 ? -8.516 17.359 11.828 1 97.69 132 PHE B O 1
ATOM 2539 N N . ALA B 1 133 ? -8.531 19.406 12.633 1 96.25 133 ALA B N 1
ATOM 2540 C CA . ALA B 1 133 ? -9.836 19.312 13.289 1 96.25 133 ALA B CA 1
ATOM 2541 C C . ALA B 1 133 ? -10.93 18.938 12.289 1 96.25 133 ALA B C 1
ATOM 2543 O O . ALA B 1 133 ? -11.93 18.328 12.648 1 96.25 133 ALA B O 1
ATOM 2544 N N . GLN B 1 134 ? -10.766 19.25 11.023 1 96.44 134 GLN B N 1
ATOM 2545 C CA . GLN B 1 134 ? -11.781 19.062 9.992 1 96.44 134 GLN B CA 1
ATOM 2546 C C . GLN B 1 134 ? -11.672 17.672 9.359 1 96.44 134 GLN B C 1
ATOM 2548 O O . GLN B 1 134 ? -12.453 17.328 8.469 1 96.44 134 GLN B O 1
ATOM 2553 N N . ALA B 1 135 ? -10.711 16.859 9.859 1 97.25 135 ALA B N 1
ATOM 2554 C CA . ALA B 1 135 ? -10.453 15.539 9.266 1 97.25 135 ALA B CA 1
ATOM 2555 C C . ALA B 1 135 ? -11.664 14.625 9.422 1 97.25 135 ALA B C 1
ATOM 2557 O O . ALA B 1 135 ? -12.367 14.68 10.438 1 97.25 135 ALA B O 1
ATOM 2558 N N . ARG B 1 136 ? -11.891 13.836 8.414 1 97 136 ARG B N 1
ATOM 2559 C CA . ARG B 1 136 ? -12.875 12.766 8.508 1 97 136 ARG B CA 1
ATOM 2560 C C . ARG B 1 136 ? -12.266 11.508 9.109 1 97 136 ARG B C 1
ATOM 2562 O O . ARG B 1 136 ? -12.883 10.852 9.953 1 97 136 ARG B O 1
ATOM 2569 N N . ARG B 1 137 ? -11.117 11.117 8.648 1 97.88 137 ARG B N 1
ATOM 2570 C CA . ARG B 1 137 ? -10.352 9.961 9.094 1 97.88 137 ARG B CA 1
ATOM 2571 C C . ARG B 1 137 ? -8.875 10.312 9.25 1 97.88 137 ARG B C 1
ATOM 2573 O O . ARG B 1 137 ? -8.32 11.055 8.438 1 97.88 137 ARG B O 1
ATOM 2580 N N . VAL B 1 138 ? -8.25 9.727 10.25 1 98.44 138 VAL B N 1
ATOM 2581 C CA . VAL B 1 138 ? -6.828 9.969 10.469 1 98.44 138 VAL B CA 1
ATOM 2582 C C . VAL B 1 138 ? -6.117 8.656 10.781 1 98.44 138 VAL B C 1
ATOM 2584 O O . VAL B 1 138 ? -6.582 7.871 11.609 1 98.44 138 VAL B O 1
ATOM 2587 N N . LEU B 1 139 ? -5.051 8.406 10.117 1 98.88 139 LEU B N 1
ATOM 2588 C CA . LEU B 1 139 ? -4.09 7.371 10.484 1 98.88 139 LEU B CA 1
ATOM 2589 C C . LEU B 1 139 ? -2.822 7.992 11.062 1 98.88 139 LEU B C 1
ATOM 2591 O O . LEU B 1 139 ? -2.217 8.867 10.438 1 98.88 139 LEU B O 1
ATOM 2595 N N . ILE B 1 140 ? -2.488 7.547 12.242 1 98.94 140 ILE B N 1
ATOM 2596 C CA . ILE B 1 140 ? -1.221 7.926 12.859 1 98.94 140 ILE B CA 1
ATOM 2597 C C . ILE B 1 140 ? -0.181 6.836 12.617 1 98.94 140 ILE B C 1
ATOM 2599 O O . ILE B 1 140 ? -0.407 5.668 12.945 1 98.94 140 ILE B O 1
ATOM 2603 N N . CYS B 1 141 ? 0.987 7.277 12.117 1 98.94 141 CYS B N 1
ATOM 2604 C CA . CYS B 1 141 ? 1.961 6.289 11.672 1 98.94 141 CYS B CA 1
ATOM 2605 C C . CYS B 1 141 ? 3.34 6.578 12.25 1 98.94 141 CYS B C 1
ATOM 2607 O O . CYS B 1 141 ? 3.727 7.738 12.398 1 98.94 141 CYS B O 1
ATOM 2609 N N . ARG B 1 142 ? 4.02 5.547 12.484 1 98.94 142 ARG B N 1
ATOM 2610 C CA . ARG B 1 142 ? 5.438 5.613 12.805 1 98.94 142 ARG B CA 1
ATOM 2611 C C . ARG B 1 142 ? 6.293 5.113 11.641 1 98.94 142 ARG B C 1
ATOM 2613 O O . ARG B 1 142 ? 6.086 4.004 11.148 1 98.94 142 ARG B O 1
ATOM 2620 N N . LYS B 1 143 ? 7.289 5.875 11.266 1 98.81 143 LYS B N 1
ATOM 2621 C CA . LYS B 1 143 ? 8.156 5.465 10.172 1 98.81 143 LYS B CA 1
ATOM 2622 C C . LYS B 1 143 ? 8.977 4.23 10.547 1 98.81 143 LYS B C 1
ATOM 2624 O O . LYS B 1 143 ? 9.586 4.188 11.617 1 98.81 143 LYS B O 1
ATOM 2629 N N . ARG B 1 144 ? 8.977 3.293 9.641 1 98.69 144 ARG B N 1
ATOM 2630 C CA . ARG B 1 144 ? 9.734 2.064 9.859 1 98.69 144 ARG B CA 1
ATOM 2631 C C . ARG B 1 144 ? 10.836 1.914 8.812 1 98.69 144 ARG B C 1
ATOM 2633 O O . ARG B 1 144 ? 11.859 1.27 9.07 1 98.69 144 ARG B O 1
ATOM 2640 N N . TYR B 1 145 ? 10.648 2.443 7.715 1 98.81 145 TYR B N 1
ATOM 2641 C CA . TYR B 1 145 ? 11.539 2.26 6.57 1 98.81 145 TYR B CA 1
ATOM 2642 C C . TYR B 1 145 ? 11.484 3.465 5.641 1 98.81 145 TYR B C 1
ATOM 2644 O O . TYR B 1 145 ? 10.43 4.074 5.461 1 98.81 145 TYR B O 1
ATOM 2652 N N . THR B 1 146 ? 12.547 3.834 5.086 1 98.88 146 THR B N 1
ATOM 2653 C CA . THR B 1 146 ? 12.617 4.879 4.07 1 98.88 146 THR B CA 1
ATOM 2654 C C . THR B 1 146 ? 13.766 4.617 3.1 1 98.88 146 THR B C 1
ATOM 2656 O O . THR B 1 146 ? 14.844 4.172 3.508 1 98.88 146 THR B O 1
ATOM 2659 N N . ALA B 1 147 ? 13.531 4.852 1.82 1 98.81 147 ALA B N 1
ATOM 2660 C CA . ALA B 1 147 ? 14.555 4.703 0.788 1 98.81 147 ALA B CA 1
ATOM 2661 C C . ALA B 1 147 ? 14.172 5.461 -0.479 1 98.81 147 ALA B C 1
ATOM 2663 O O . ALA B 1 147 ? 12.984 5.605 -0.789 1 98.81 147 ALA B O 1
ATOM 2664 N N . MET B 1 148 ? 15.219 5.898 -1.181 1 98.69 148 MET B N 1
ATOM 2665 C CA . MET B 1 148 ? 14.961 6.504 -2.484 1 98.69 148 MET B CA 1
ATOM 2666 C C . MET B 1 148 ? 14.445 5.461 -3.475 1 98.69 148 MET B C 1
ATOM 2668 O O . MET B 1 148 ? 14.945 4.336 -3.508 1 98.69 148 MET B O 1
ATOM 2672 N N . LEU B 1 149 ? 13.383 5.812 -4.223 1 98.56 149 LEU B N 1
ATOM 2673 C CA . LEU B 1 149 ? 13.078 5.008 -5.398 1 98.56 149 LEU B CA 1
ATOM 2674 C C . LEU B 1 149 ? 14.258 4.988 -6.363 1 98.56 149 LEU B C 1
ATOM 2676 O O . LEU B 1 149 ? 14.984 5.977 -6.48 1 98.56 149 LEU B O 1
ATOM 2680 N N . GLN B 1 150 ? 14.398 3.9 -7 1 97.69 150 GLN B N 1
ATOM 2681 C CA . GLN B 1 150 ? 15.516 3.725 -7.918 1 97.69 150 GLN B CA 1
ATOM 2682 C C . GLN B 1 150 ? 15.07 3.85 -9.367 1 97.69 150 GLN B C 1
ATOM 2684 O O . GLN B 1 150 ? 14.195 3.105 -9.82 1 97.69 150 GLN B O 1
ATOM 2689 N N . PRO B 1 151 ? 15.773 4.73 -10.102 1 97.5 151 PRO B N 1
ATOM 2690 C CA . PRO B 1 151 ? 15.398 4.875 -11.508 1 97.5 151 PRO B CA 1
ATOM 2691 C C . PRO B 1 151 ? 15.398 3.545 -12.258 1 97.5 151 PRO B C 1
ATOM 2693 O O . PRO B 1 151 ? 14.523 3.297 -13.086 1 97.5 151 PRO B O 1
ATOM 2696 N N . GLU B 1 152 ? 16.344 2.676 -11.961 1 97.56 152 GLU B N 1
ATOM 2697 C CA . GLU B 1 152 ? 16.516 1.414 -12.672 1 97.56 152 GLU B CA 1
ATOM 2698 C C . GLU B 1 152 ? 15.383 0.439 -12.336 1 97.56 152 GLU B C 1
ATOM 2700 O O . GLU B 1 152 ? 15.219 -0.583 -13.008 1 97.56 152 GLU B O 1
ATOM 2705 N N . GLY B 1 153 ? 14.602 0.768 -11.344 1 98.44 153 GLY B N 1
ATOM 2706 C CA . GLY B 1 153 ? 13.531 -0.119 -10.914 1 98.44 153 GLY B CA 1
ATOM 2707 C C . GLY B 1 153 ? 12.289 -0.017 -11.781 1 98.44 153 GLY B C 1
ATOM 2708 O O . GLY B 1 153 ? 11.406 -0.879 -11.719 1 98.44 153 GLY B O 1
ATOM 2709 N N . PHE B 1 154 ? 12.219 1.057 -12.547 1 98.62 154 PHE B N 1
ATOM 2710 C CA . PHE B 1 154 ? 11.062 1.247 -13.414 1 98.62 154 PHE B CA 1
ATOM 2711 C C . PHE B 1 154 ? 11.133 0.319 -14.625 1 98.62 154 PHE B C 1
ATOM 2713 O O . PHE B 1 154 ? 12.094 0.354 -15.383 1 98.62 154 PHE B O 1
ATOM 2720 N N . LEU B 1 155 ? 10.086 -0.429 -14.789 1 98.38 155 LEU B N 1
ATOM 2721 C CA . LEU B 1 155 ? 10.102 -1.455 -15.82 1 98.38 155 LEU B CA 1
ATOM 2722 C C . LEU B 1 155 ? 9.609 -0.891 -17.156 1 98.38 155 LEU B C 1
ATOM 2724 O O . LEU B 1 155 ? 9.828 -1.494 -18.203 1 98.38 155 LEU B O 1
ATOM 2728 N N . GLU B 1 156 ? 8.914 0.219 -17.094 1 96.81 156 GLU B N 1
ATOM 2729 C CA . GLU B 1 156 ? 8.516 0.97 -18.281 1 96.81 156 GLU B CA 1
ATOM 2730 C C . GLU B 1 156 ? 9.203 2.33 -18.328 1 96.81 156 GLU B C 1
ATOM 2732 O O . GLU B 1 156 ? 8.859 3.236 -17.562 1 96.81 156 GLU B O 1
ATOM 2737 N N . PRO B 1 157 ? 10.07 2.492 -19.25 1 95.88 157 PRO B N 1
ATOM 2738 C CA . PRO B 1 157 ? 10.773 3.773 -19.344 1 95.88 157 PRO B CA 1
ATOM 2739 C C . PRO B 1 157 ? 9.82 4.961 -19.469 1 95.88 157 PRO B C 1
ATOM 2741 O O . PRO B 1 157 ? 10.117 6.051 -18.984 1 95.88 157 PRO B O 1
ATOM 2744 N N . GLU B 1 158 ? 8.758 4.719 -20.109 1 95.88 158 GLU B N 1
ATOM 2745 C CA . GLU B 1 158 ? 7.781 5.789 -20.312 1 95.88 158 GLU B CA 1
ATOM 2746 C C . GLU B 1 158 ? 7.203 6.27 -18.984 1 95.88 158 GLU B C 1
ATOM 2748 O O . GLU B 1 158 ? 6.918 7.457 -18.828 1 95.88 158 GLU B O 1
ATOM 2753 N N . THR B 1 159 ? 7.031 5.332 -18.078 1 96 159 THR B N 1
ATOM 2754 C CA . THR B 1 159 ? 6.531 5.695 -16.75 1 96 159 THR B CA 1
ATOM 2755 C C . THR B 1 159 ? 7.547 6.559 -16.016 1 96 159 THR B C 1
ATOM 2757 O O . THR B 1 159 ? 7.191 7.586 -15.43 1 96 159 THR B O 1
ATOM 2760 N N . TYR B 1 160 ? 8.766 6.18 -16.094 1 97.38 160 TYR B N 1
ATOM 2761 C CA . TYR B 1 160 ? 9.82 6.973 -15.469 1 97.38 160 TYR B CA 1
ATOM 2762 C C . TYR B 1 160 ? 9.875 8.375 -16.062 1 97.38 160 TYR B C 1
ATOM 2764 O O . TYR B 1 160 ? 9.93 9.367 -15.336 1 97.38 160 TYR B O 1
ATOM 2772 N N . GLU B 1 161 ? 9.875 8.445 -17.359 1 97.88 161 GLU B N 1
ATOM 2773 C CA . GLU B 1 161 ? 9.992 9.734 -18.047 1 97.88 161 GLU B CA 1
ATOM 2774 C C . GLU B 1 161 ? 8.812 10.648 -17.703 1 97.88 161 GLU B C 1
ATOM 2776 O O . GLU B 1 161 ? 9 11.844 -17.469 1 97.88 161 GLU B O 1
ATOM 2781 N N . LYS B 1 162 ? 7.66 10.047 -17.672 1 97.94 162 LYS B N 1
ATOM 2782 C CA . LYS B 1 162 ? 6.449 10.82 -17.406 1 97.94 162 LYS B CA 1
ATOM 2783 C C . LYS B 1 162 ? 6.508 11.477 -16.031 1 97.94 162 LYS B C 1
ATOM 2785 O O . LYS B 1 162 ? 6.156 12.648 -15.891 1 97.94 162 LYS B O 1
ATOM 2790 N N . TRP B 1 163 ? 6.988 10.766 -15.078 1 98.06 163 TRP B N 1
ATOM 2791 C CA . TRP B 1 163 ? 6.852 11.242 -13.703 1 98.06 163 TRP B CA 1
ATOM 2792 C C . TRP B 1 163 ? 8.156 11.852 -13.203 1 98.06 163 TRP B C 1
ATOM 2794 O O . TRP B 1 163 ? 8.148 12.711 -12.312 1 98.06 163 TRP B O 1
ATOM 2804 N N . TYR B 1 164 ? 9.266 11.492 -13.836 1 97.81 164 TYR B N 1
ATOM 2805 C CA . TYR B 1 164 ? 10.539 11.891 -13.242 1 97.81 164 TYR B CA 1
ATOM 2806 C C . TYR B 1 164 ? 11.461 12.5 -14.289 1 97.81 164 TYR B C 1
ATOM 2808 O O . TYR B 1 164 ? 12.609 12.836 -13.992 1 97.81 164 TYR B O 1
ATOM 2816 N N . GLY B 1 165 ? 11.039 12.602 -15.531 1 96.38 165 GLY B N 1
ATOM 2817 C CA . GLY B 1 165 ? 11.836 13.258 -16.547 1 96.38 165 GLY B CA 1
ATOM 2818 C C . GLY B 1 165 ? 12.156 14.703 -16.234 1 96.38 165 GLY B C 1
ATOM 2819 O O . GLY B 1 165 ? 13.227 15.195 -16.578 1 96.38 165 GLY B O 1
ATOM 2820 N N . LYS B 1 166 ? 11.219 15.391 -15.539 1 96.44 166 LYS B N 1
ATOM 2821 C CA . LYS B 1 166 ? 11.398 16.812 -15.25 1 96.44 166 LYS B CA 1
ATOM 2822 C C . LYS B 1 166 ? 11.219 17.094 -13.758 1 96.44 166 LYS B C 1
ATOM 2824 O O . LYS B 1 166 ? 11.344 18.234 -13.32 1 96.44 166 LYS B O 1
ATOM 2829 N N . ASP B 1 167 ? 10.867 16.109 -13.055 1 96.94 167 ASP B N 1
ATOM 2830 C CA . ASP B 1 167 ? 10.594 16.266 -11.633 1 96.94 167 ASP B CA 1
ATOM 2831 C C . ASP B 1 167 ? 11.562 15.438 -10.789 1 96.94 167 ASP B C 1
ATOM 2833 O O . ASP B 1 167 ? 12.102 14.43 -11.266 1 96.94 167 ASP B O 1
ATOM 2837 N N . PRO B 1 168 ? 11.82 15.883 -9.547 1 98.06 168 PRO B N 1
ATOM 2838 C CA . PRO B 1 168 ? 12.703 15.102 -8.68 1 98.06 168 PRO B CA 1
ATOM 2839 C C . PRO B 1 168 ? 12.141 13.727 -8.336 1 98.06 168 PRO B C 1
ATOM 2841 O O . PRO B 1 168 ? 10.922 13.531 -8.375 1 98.06 168 PRO B O 1
ATOM 2844 N N . MET B 1 169 ? 13.039 12.859 -7.926 1 98.44 169 MET B N 1
ATOM 2845 C CA . MET B 1 169 ? 12.672 11.5 -7.539 1 98.44 169 MET B CA 1
ATOM 2846 C C . MET B 1 169 ? 11.969 11.484 -6.191 1 98.44 169 MET B C 1
ATOM 2848 O O . MET B 1 169 ? 12.125 12.414 -5.395 1 98.44 169 MET B O 1
ATOM 2852 N N . HIS B 1 170 ? 11.172 10.469 -6.012 1 98.81 170 HIS B N 1
ATOM 2853 C CA . HIS B 1 170 ? 10.516 10.273 -4.723 1 98.81 170 HIS B CA 1
ATOM 2854 C C . HIS B 1 170 ? 11.391 9.453 -3.775 1 98.81 170 HIS B C 1
ATOM 2856 O O . HIS B 1 170 ? 12.133 8.578 -4.211 1 98.81 170 HIS B O 1
ATOM 2862 N N . ARG B 1 171 ? 11.289 9.805 -2.529 1 98.81 171 ARG B N 1
ATOM 2863 C CA . ARG B 1 171 ? 11.656 8.914 -1.431 1 98.81 171 ARG B CA 1
ATOM 2864 C C . ARG B 1 171 ? 10.438 8.203 -0.867 1 98.81 171 ARG B C 1
ATOM 2866 O O . ARG B 1 171 ? 9.398 8.828 -0.631 1 98.81 171 ARG B O 1
ATOM 2873 N N . GLU B 1 172 ? 10.539 6.895 -0.698 1 98.88 172 GLU B N 1
ATOM 2874 C CA . GLU B 1 172 ? 9.422 6.141 -0.138 1 98.88 172 GLU B CA 1
ATOM 2875 C C . GLU B 1 172 ? 9.531 6.035 1.38 1 98.88 172 GLU B C 1
ATOM 2877 O O . GLU B 1 172 ? 10.641 5.996 1.926 1 98.88 172 GLU B O 1
ATOM 2882 N N . PHE B 1 173 ? 8.398 6 2.08 1 98.94 173 PHE B N 1
ATOM 2883 C CA . PHE B 1 173 ? 8.273 5.75 3.51 1 98.94 173 PHE B CA 1
ATOM 2884 C C . PHE B 1 173 ? 7.254 4.645 3.773 1 98.94 173 PHE B C 1
ATOM 2886 O O . PHE B 1 173 ? 6.188 4.613 3.16 1 98.94 173 PHE B O 1
ATOM 2893 N N . VAL B 1 174 ? 7.621 3.732 4.602 1 98.94 174 VAL B N 1
ATOM 2894 C CA . VAL B 1 174 ? 6.691 2.758 5.164 1 98.94 174 VAL B CA 1
ATOM 2895 C C . VAL B 1 174 ? 6.488 3.035 6.652 1 98.94 174 VAL B C 1
ATOM 2897 O O . VAL B 1 174 ? 7.453 3.049 7.426 1 98.94 174 VAL B O 1
ATOM 2900 N N . GLY B 1 175 ? 5.285 3.34 6.977 1 98.88 175 GLY B N 1
ATOM 2901 C CA . GLY B 1 175 ? 4.945 3.568 8.375 1 98.88 175 GLY B CA 1
ATOM 2902 C C . GLY B 1 175 ? 4.078 2.473 8.961 1 98.88 175 GLY B C 1
ATOM 2903 O O . GLY B 1 175 ? 3.197 1.937 8.289 1 98.88 175 GLY B O 1
ATOM 2904 N N . GLU B 1 176 ? 4.309 2.162 10.211 1 98.88 176 GLU B N 1
ATOM 2905 C CA . GLU B 1 176 ? 3.369 1.35 10.977 1 98.88 176 GLU B CA 1
ATOM 2906 C C . GLU B 1 176 ? 2.178 2.178 11.445 1 98.88 176 GLU B C 1
ATOM 2908 O O . GLU B 1 176 ? 2.352 3.238 12.055 1 98.88 176 GLU B O 1
ATOM 2913 N N . VAL B 1 177 ? 0.989 1.692 11.102 1 98.94 177 VAL B N 1
ATOM 2914 C CA . VAL B 1 177 ? -0.199 2.393 11.578 1 98.94 177 VAL B CA 1
ATOM 2915 C C . VAL B 1 177 ? -0.409 2.102 13.062 1 98.94 177 VAL B C 1
ATOM 2917 O O . VAL B 1 177 ? -0.675 0.959 13.445 1 98.94 177 VAL B O 1
ATOM 2920 N N . LEU B 1 178 ? -0.375 3.17 13.844 1 98.81 178 LEU B N 1
ATOM 2921 C CA . LEU B 1 178 ? -0.445 3.025 15.297 1 98.81 178 LEU B CA 1
ATOM 2922 C C . LEU B 1 178 ? -1.863 3.277 15.797 1 98.81 178 LEU B C 1
ATOM 2924 O O . LEU B 1 178 ? -2.268 2.73 16.828 1 98.81 178 LEU B O 1
ATOM 2928 N N . ALA B 1 179 ? -2.529 4.148 15.109 1 98.69 179 ALA B N 1
ATOM 2929 C CA . ALA B 1 179 ? -3.869 4.531 15.547 1 98.69 179 ALA B CA 1
ATOM 2930 C C . ALA B 1 179 ? -4.73 4.957 14.359 1 98.69 179 ALA B C 1
ATOM 2932 O O . ALA B 1 179 ? -4.207 5.402 13.336 1 98.69 179 ALA B O 1
ATOM 2933 N N . TYR B 1 180 ? -5.953 4.754 14.555 1 98.62 180 TYR B N 1
ATOM 2934 C CA . TYR B 1 180 ? -6.988 5.121 13.586 1 98.62 180 TYR B CA 1
ATOM 2935 C C . TYR B 1 180 ? -8.094 5.926 14.258 1 98.62 180 TYR B C 1
ATOM 2937 O O . TYR B 1 180 ? -8.648 5.508 15.281 1 98.62 180 TYR B O 1
ATOM 2945 N N . TYR B 1 181 ? -8.383 7.168 13.664 1 97.69 181 TYR B N 1
ATOM 2946 C CA . T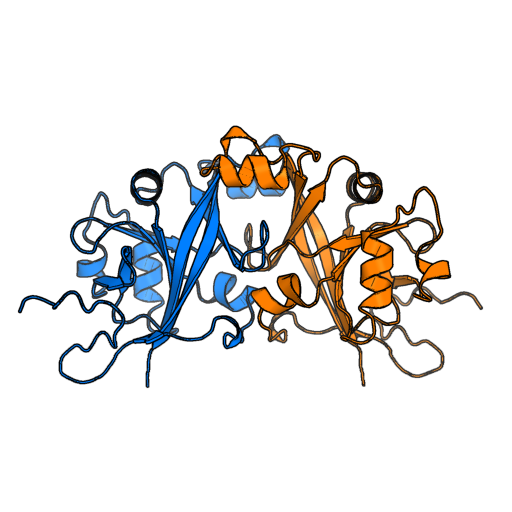YR B 1 181 ? -9.422 8.031 14.203 1 97.69 181 TYR B CA 1
ATOM 2947 C C . TYR B 1 181 ? -10.453 8.375 13.141 1 97.69 181 TYR B C 1
ATOM 2949 O O . TYR B 1 181 ? -10.117 8.523 11.961 1 97.69 181 TYR B O 1
ATOM 2957 N N . GLU B 1 182 ? -11.688 8.531 13.539 1 96.38 182 GLU B N 1
ATOM 2958 C CA . GLU B 1 182 ? -12.758 9.062 12.703 1 96.38 182 GLU B CA 1
ATOM 2959 C C . GLU B 1 182 ? -13.492 10.203 13.398 1 96.38 182 GLU B C 1
ATOM 2961 O O . GLU B 1 182 ? -13.617 10.203 14.625 1 96.38 182 GLU B O 1
ATOM 2966 N N . ARG B 1 183 ? -13.938 11.031 12.531 1 92.94 183 ARG B N 1
ATOM 2967 C CA . ARG B 1 183 ? -14.758 12.109 13.07 1 92.94 183 ARG B CA 1
ATOM 2968 C C . ARG B 1 183 ? -16.109 11.586 13.531 1 92.94 183 ARG B C 1
ATOM 2970 O O . ARG B 1 183 ? -16.734 10.766 12.859 1 92.94 183 ARG B O 1
ATOM 2977 N N . MET B 1 184 ? -16.5 12.023 14.695 1 82.75 184 MET B N 1
ATOM 2978 C CA . MET B 1 184 ? -17.812 11.664 15.219 1 82.75 184 MET B CA 1
ATOM 2979 C C . MET B 1 184 ? -18.875 12.602 14.688 1 82.75 184 MET B C 1
ATOM 2981 O O . MET B 1 184 ? -18.641 13.805 14.539 1 82.75 184 MET B O 1
ATOM 2985 N N . HIS B 1 185 ? -19.906 12.133 13.945 1 63.5 185 HIS B N 1
ATOM 2986 C CA . HIS B 1 185 ? -21.062 12.969 13.609 1 63.5 185 HIS B CA 1
ATOM 2987 C C . HIS B 1 185 ? -21.969 13.156 14.82 1 63.5 185 HIS B C 1
ATOM 2989 O O . HIS B 1 185 ? -22.047 12.281 15.688 1 63.5 185 HIS B O 1
#

Secondary structure (DSSP, 8-state):
------SSS--EETTEE-EEEE-GGG--B-HHHHHHTT-EEEEEEETTEEEEEEE--EEEEEETTEEEEEEEEETT-THHHHHHH-SEEEEEE--GGGHHHHHHHHHS-TTTS-HHHHHT--EEEETTEEEETT-SEEEEEEEEEEEEPPGGGBS-HHHHHHHHSSSPPEEEEEEEEEEEEEE--/------SSS--BSSSSB-EEEE-GGG--B-HHHHHHTT-EEEEEEETTEEEEEEE--EEEEEETTEEEEEEEEETT-HHHHHHHH-SEEEEEE--GGGHHHHHHHHHS-TTTS-HHHHHT--EEEETTEEEETT-SEEEEEEEEEEEEPPGGGBS-HHHHHHHHSSSPPEEEEEEEEEEEEEE--

pLDDT: mean 91.96, std 17.35, range [23.03, 98.94]

Nearest PDB structures (foldseek):
  3bnk-assembly1_A  TM=8.900E-01  e=1.471E-08  Methanosarcina acetivorans
  2r6v-assembly1_A  TM=7.893E-01  e=1.942E-08  Pyrococcus horikoshii OT3
  2d5m-assembly1_A-2  TM=8.066E-01  e=9.182E-08  Nitratidesulfovibrio vulgaris str. 'Miyazaki F'
  1wgb-assembly1_A  TM=7.643E-01  e=1.942E-06  Thermus thermophilus
  3cb0-assembly2_B  TM=7.227E-01  e=1.644E-06  Brucella melitensis

Solvent-accessible surface area (backbone atoms only — not comparable to full-atom values): 19576 Å² total; per-residue (Å²): 137,80,80,74,83,62,80,98,58,57,50,52,55,104,78,58,44,45,43,42,83,46,61,70,85,69,45,71,40,36,49,38,49,52,31,49,70,61,25,31,35,46,21,14,27,39,66,89,57,58,37,58,30,42,40,45,48,31,26,35,8,12,50,93,89,35,44,26,40,36,39,65,44,41,71,83,42,67,45,50,59,32,48,73,75,34,64,38,32,22,48,34,29,56,55,80,88,43,48,68,43,42,51,49,32,54,75,50,58,60,88,79,42,60,60,40,75,76,56,65,53,44,68,34,77,52,96,88,17,21,47,46,72,76,37,40,33,36,37,35,25,36,62,42,32,42,46,70,64,54,80,85,22,40,70,41,66,66,60,44,44,73,63,41,64,88,40,69,60,39,33,37,38,38,19,38,54,76,44,33,33,32,43,55,131,138,80,81,74,82,61,79,97,61,58,50,54,54,103,78,60,45,47,44,41,83,47,61,71,86,69,46,70,40,34,49,37,49,52,31,49,69,61,25,30,35,46,21,15,27,41,66,91,59,59,38,57,29,41,41,44,48,30,26,34,8,12,48,92,90,34,44,26,40,35,38,64,43,42,72,83,42,68,47,50,60,31,47,74,74,34,64,38,32,22,48,34,29,59,55,78,88,45,49,68,44,41,52,49,32,54,75,49,57,60,87,80,41,62,59,42,75,76,54,64,54,43,68,33,75,52,97,87,16,22,46,46,71,75,38,39,34,38,38,36,26,36,63,43,32,41,46,68,64,55,79,87,21,42,72,40,66,68,59,45,45,73,62,42,64,88,38,67,60,40,33,36,40,36,18,38,53,75,44,31,32,32,43,55,129